Protein AF-A0A1U7VRN9-F1 (afdb_monomer)

Structure (mmCIF, N/CA/C/O backbone):
data_AF-A0A1U7VRN9-F1
#
_entry.id   AF-A0A1U7VRN9-F1
#
loop_
_atom_site.group_PDB
_atom_site.id
_atom_site.type_symbol
_atom_site.label_atom_id
_atom_site.label_alt_id
_atom_site.label_comp_id
_atom_site.label_asym_id
_atom_site.label_entity_id
_atom_site.label_seq_id
_atom_site.pdbx_PDB_ins_code
_atom_site.Cartn_x
_atom_site.Cartn_y
_atom_site.Cartn_z
_atom_site.occupancy
_atom_si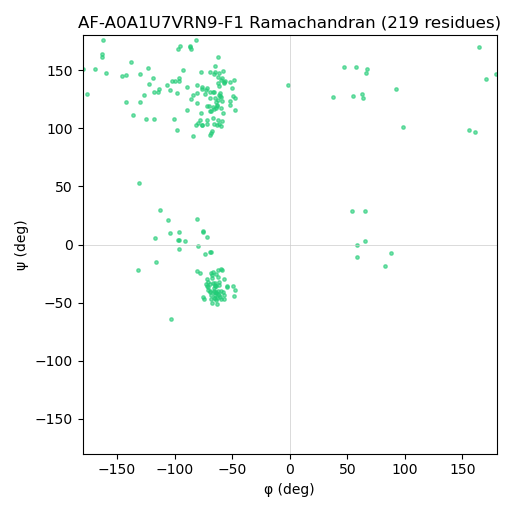te.B_iso_or_equiv
_atom_site.auth_seq_id
_atom_site.auth_comp_id
_atom_site.auth_asym_id
_atom_site.auth_atom_id
_atom_site.pdbx_PDB_model_num
ATOM 1 N N . MET A 1 1 ? 20.626 -22.013 16.972 1.00 41.38 1 MET A N 1
ATOM 2 C CA . MET A 1 1 ? 21.355 -21.926 15.690 1.00 41.38 1 MET A CA 1
ATOM 3 C C . MET A 1 1 ? 20.471 -21.153 14.733 1.00 41.38 1 MET A C 1
ATOM 5 O O . MET A 1 1 ? 19.428 -21.673 14.359 1.00 41.38 1 MET A O 1
ATOM 9 N N . GLU A 1 2 ? 20.825 -19.910 14.409 1.00 51.06 2 GLU A N 1
ATOM 10 C CA . GLU A 1 2 ? 20.039 -19.092 13.478 1.00 51.06 2 GLU A CA 1
ATOM 11 C C . GLU A 1 2 ? 20.229 -19.653 12.060 1.00 51.06 2 GLU A C 1
ATOM 13 O O . GLU A 1 2 ? 21.299 -19.524 11.461 1.00 51.06 2 GLU A O 1
ATOM 18 N N . GLY A 1 3 ? 19.230 -20.373 11.548 1.00 61.72 3 GLY A N 1
ATOM 19 C CA . GLY A 1 3 ? 19.309 -20.973 10.219 1.00 61.72 3 GLY A CA 1
ATOM 20 C C . GLY A 1 3 ? 19.358 -19.889 9.144 1.00 61.72 3 GLY A C 1
ATOM 21 O O . GLY A 1 3 ? 18.529 -18.982 9.148 1.00 61.72 3 GLY A O 1
ATOM 22 N N . ARG A 1 4 ? 20.302 -19.984 8.196 1.00 79.44 4 ARG A N 1
ATOM 23 C CA . ARG A 1 4 ? 20.374 -19.068 7.044 1.00 79.44 4 ARG A CA 1
ATOM 24 C C . ARG A 1 4 ? 19.072 -19.171 6.243 1.00 79.44 4 ARG A C 1
ATOM 26 O O . ARG A 1 4 ? 18.897 -20.127 5.488 1.00 79.44 4 ARG A O 1
ATOM 33 N N . ILE A 1 5 ? 18.172 -18.203 6.415 1.00 85.12 5 ILE A N 1
ATOM 34 C CA . ILE A 1 5 ? 16.865 -18.189 5.752 1.00 85.12 5 ILE A CA 1
ATOM 35 C C . ILE A 1 5 ? 17.090 -18.091 4.239 1.00 85.12 5 ILE A C 1
ATOM 37 O O . ILE A 1 5 ? 17.690 -17.135 3.749 1.00 85.12 5 ILE A O 1
ATOM 41 N N . LYS A 1 6 ? 16.629 -19.104 3.501 1.00 89.75 6 LYS A N 1
ATOM 42 C CA . LYS A 1 6 ? 16.691 -19.161 2.036 1.00 89.75 6 LYS A CA 1
ATOM 43 C C . LYS A 1 6 ? 15.319 -18.828 1.459 1.00 89.75 6 LYS A C 1
ATOM 45 O O . LYS A 1 6 ? 14.302 -19.294 1.969 1.00 89.75 6 LYS A O 1
ATOM 50 N N . PHE A 1 7 ? 15.300 -18.073 0.366 1.00 93.38 7 PHE A N 1
ATOM 51 C CA . PHE A 1 7 ? 14.084 -17.754 -0.377 1.00 93.38 7 PHE A CA 1
ATOM 52 C C . PHE A 1 7 ? 14.187 -18.283 -1.806 1.00 93.38 7 PHE A C 1
ATOM 54 O O . PHE A 1 7 ? 15.260 -18.262 -2.402 1.00 93.38 7 PHE A O 1
ATOM 61 N N . ILE A 1 8 ? 13.064 -18.764 -2.337 1.00 94.50 8 ILE A N 1
ATOM 62 C CA . ILE A 1 8 ? 12.943 -19.269 -3.707 1.00 94.50 8 ILE A CA 1
ATOM 63 C C . ILE A 1 8 ? 12.227 -18.192 -4.520 1.00 94.50 8 ILE A C 1
ATOM 65 O O . ILE A 1 8 ? 11.209 -17.655 -4.073 1.00 94.50 8 ILE A O 1
ATOM 69 N N . VAL A 1 9 ? 12.762 -17.874 -5.697 1.00 95.31 9 VAL A N 1
ATOM 70 C CA . VAL A 1 9 ? 12.213 -16.875 -6.618 1.00 95.31 9 VAL A CA 1
ATOM 71 C C . VAL A 1 9 ? 12.032 -17.516 -7.991 1.00 95.31 9 VAL A C 1
ATOM 73 O O . VAL A 1 9 ? 12.973 -18.096 -8.526 1.00 95.31 9 VAL A O 1
ATOM 76 N N . HIS A 1 10 ? 10.838 -17.380 -8.566 1.00 94.69 10 HIS A N 1
ATOM 77 C CA . HIS A 1 10 ? 10.555 -17.717 -9.960 1.00 94.69 10 HIS A CA 1
ATOM 78 C C . HIS A 1 10 ? 10.127 -16.434 -10.673 1.00 94.69 10 HIS A C 1
ATOM 80 O O . HIS A 1 10 ? 9.037 -15.919 -10.418 1.00 94.69 10 HIS A O 1
ATOM 86 N N . LEU A 1 11 ? 11.006 -15.909 -11.530 1.00 92.38 11 LEU A N 1
ATOM 87 C CA . LEU A 1 11 ? 10.824 -14.610 -12.184 1.00 92.38 11 LEU A CA 1
ATOM 88 C C . LEU A 1 11 ? 9.656 -14.638 -13.180 1.00 92.38 11 LEU A C 1
ATOM 90 O O . LEU A 1 11 ? 8.733 -13.844 -13.045 1.00 92.38 11 LEU A O 1
ATOM 94 N N . GLU A 1 12 ? 9.636 -15.626 -14.079 1.00 90.81 12 GLU A N 1
ATOM 95 C CA . GLU A 1 12 ? 8.576 -15.842 -15.083 1.00 90.81 12 GLU A CA 1
ATOM 96 C C . GLU A 1 12 ? 7.168 -15.948 -14.476 1.00 90.81 12 GLU A C 1
ATOM 98 O O . GLU A 1 12 ? 6.194 -15.476 -15.051 1.00 90.81 12 GLU A O 1
ATOM 103 N N . ARG A 1 13 ? 7.051 -16.567 -13.293 1.00 90.38 13 ARG A N 1
ATOM 104 C CA . ARG A 1 13 ? 5.767 -16.805 -12.610 1.00 90.38 13 ARG A CA 1
ATOM 105 C C . ARG A 1 13 ? 5.360 -15.690 -11.642 1.00 90.38 13 ARG A C 1
ATOM 107 O O . ARG A 1 13 ? 4.374 -15.860 -10.927 1.00 90.38 13 ARG A O 1
ATOM 114 N N . GLY A 1 14 ? 6.125 -14.603 -11.528 1.00 91.25 14 GLY A N 1
ATOM 115 C CA . GLY A 1 14 ? 5.812 -13.535 -10.572 1.00 91.25 14 GLY A CA 1
ATOM 116 C C . GLY A 1 14 ? 5.904 -13.960 -9.095 1.00 91.25 14 GLY A C 1
ATOM 117 O O . GLY A 1 14 ? 5.147 -13.463 -8.258 1.00 91.25 14 GLY A O 1
ATOM 118 N N . TYR A 1 15 ? 6.760 -14.934 -8.749 1.00 95.06 15 TYR A N 1
ATOM 119 C CA . TYR A 1 15 ? 6.702 -15.625 -7.453 1.00 95.06 15 TYR A CA 1
ATOM 120 C C . TYR A 1 15 ? 7.955 -15.441 -6.579 1.00 95.06 15 TYR A C 1
ATOM 122 O O . TYR A 1 15 ? 9.076 -15.723 -6.996 1.00 95.06 15 TYR A O 1
ATOM 130 N N . CYS A 1 16 ? 7.743 -15.096 -5.302 1.00 95.38 16 CYS A N 1
ATOM 131 C CA . CYS A 1 16 ? 8.714 -15.236 -4.207 1.00 95.38 16 CYS A CA 1
ATOM 132 C C . CYS A 1 16 ? 8.143 -16.115 -3.082 1.00 95.38 16 CYS A C 1
ATOM 134 O O . CYS A 1 16 ? 7.009 -15.890 -2.649 1.00 95.38 16 CYS A O 1
ATOM 136 N N . SER A 1 17 ? 8.931 -17.025 -2.500 1.00 96.12 17 SER A N 1
ATOM 137 C CA . SER A 1 17 ? 8.504 -17.801 -1.316 1.00 96.12 17 SER A CA 1
ATOM 138 C C . SER A 1 17 ? 8.221 -16.919 -0.090 1.00 96.12 17 SER A C 1
ATOM 140 O O . SER A 1 17 ? 7.435 -17.282 0.780 1.00 96.12 17 SER A O 1
ATOM 142 N N . CYS A 1 18 ? 8.790 -15.711 -0.064 1.00 94.69 18 CYS A N 1
ATOM 143 C CA . CYS A 1 18 ? 8.519 -14.664 0.918 1.00 94.69 18 CYS A CA 1
ATOM 144 C C . CYS A 1 18 ? 7.118 -14.022 0.818 1.00 94.69 18 CYS A C 1
ATOM 146 O O . CYS A 1 18 ? 6.792 -13.172 1.645 1.00 94.69 18 CYS A O 1
ATOM 148 N N . ARG A 1 19 ? 6.322 -14.351 -0.212 1.00 94.81 19 ARG A N 1
ATOM 149 C CA . ARG A 1 19 ? 4.952 -13.861 -0.497 1.00 94.81 19 ARG A CA 1
ATOM 150 C C . ARG A 1 19 ? 4.757 -12.345 -0.673 1.00 94.81 19 ARG A C 1
ATOM 152 O O . ARG A 1 19 ? 3.699 -11.925 -1.130 1.00 94.81 19 ARG A O 1
ATOM 159 N N . SER A 1 20 ? 5.749 -11.506 -0.363 1.00 94.81 20 SER A N 1
ATOM 160 C CA . SER A 1 20 ? 5.611 -10.043 -0.452 1.00 94.81 20 SER A CA 1
ATOM 161 C C . SER A 1 20 ? 5.375 -9.528 -1.874 1.00 94.81 20 SER A C 1
ATOM 163 O O . SER A 1 20 ? 4.819 -8.441 -1.994 1.00 94.81 20 SER A O 1
ATOM 165 N N . TRP A 1 21 ? 5.801 -10.245 -2.920 1.00 95.06 21 TRP A N 1
ATOM 166 C CA . TRP A 1 21 ? 5.550 -9.829 -4.305 1.00 95.06 21 TRP A CA 1
ATOM 167 C C . TRP A 1 21 ? 4.083 -10.067 -4.673 1.00 95.06 21 TRP A C 1
ATOM 169 O O . TRP A 1 21 ? 3.397 -9.153 -5.112 1.00 95.06 21 TRP A O 1
ATOM 179 N N . GLN A 1 22 ? 3.565 -11.250 -4.349 1.00 94.81 22 GLN A N 1
ATOM 180 C CA . GLN A 1 22 ? 2.189 -11.666 -4.612 1.00 94.81 22 GLN A CA 1
ATOM 181 C C . GLN A 1 22 ? 1.161 -10.863 -3.799 1.00 94.81 22 GLN A C 1
ATOM 183 O O . GLN A 1 22 ? 0.068 -10.604 -4.283 1.00 94.81 22 GLN A O 1
ATOM 188 N N . LEU A 1 23 ? 1.512 -10.439 -2.578 1.00 94.62 23 LEU A N 1
ATOM 189 C CA . LEU A 1 23 ? 0.638 -9.614 -1.732 1.00 94.62 23 LEU A CA 1
ATOM 190 C C . LEU A 1 23 ? 0.593 -8.132 -2.132 1.00 94.62 23 LEU A C 1
ATOM 192 O O . LEU A 1 23 ? -0.362 -7.449 -1.777 1.00 94.62 23 LEU A O 1
ATOM 196 N N . LYS A 1 24 ? 1.635 -7.612 -2.795 1.00 93.69 24 LYS A N 1
ATOM 197 C CA . LYS A 1 24 ? 1.768 -6.173 -3.097 1.00 93.69 24 LYS A CA 1
ATOM 198 C C . LYS A 1 24 ? 1.753 -5.843 -4.585 1.00 93.69 24 LYS A C 1
ATOM 200 O O . LYS A 1 24 ? 1.700 -4.672 -4.917 1.00 93.69 24 LYS A O 1
ATOM 205 N N . GLY A 1 25 ? 1.930 -6.819 -5.475 1.00 92.62 25 GLY A N 1
ATOM 206 C CA . GLY A 1 25 ? 2.216 -6.578 -6.895 1.00 92.62 25 GLY A CA 1
ATOM 207 C C . GLY A 1 25 ? 3.567 -5.895 -7.175 1.00 92.62 25 GLY A C 1
ATOM 208 O O . GLY A 1 25 ? 3.870 -5.605 -8.326 1.00 92.62 25 GLY A O 1
ATOM 209 N N . ILE A 1 26 ? 4.387 -5.644 -6.148 1.00 94.25 26 ILE A N 1
ATOM 210 C CA . ILE A 1 26 ? 5.677 -4.946 -6.240 1.00 94.25 26 ILE A CA 1
ATOM 211 C C . ILE A 1 26 ? 6.799 -5.934 -5.880 1.00 94.25 26 ILE A C 1
ATOM 213 O O . ILE A 1 26 ? 6.689 -6.595 -4.837 1.00 94.25 26 ILE A O 1
ATOM 217 N N . PRO A 1 27 ? 7.875 -6.041 -6.685 1.00 95.12 27 PRO A N 1
ATOM 218 C CA . PRO A 1 27 ? 9.033 -6.878 -6.387 1.00 95.12 27 PRO A CA 1
ATOM 219 C C . PRO A 1 27 ? 9.587 -6.654 -4.978 1.00 95.12 27 PRO A C 1
ATOM 221 O O . PRO A 1 27 ? 9.764 -5.529 -4.513 1.00 95.12 27 PRO A O 1
ATOM 224 N N . CYS A 1 28 ? 9.883 -7.745 -4.276 1.00 94.69 28 CYS A N 1
ATOM 225 C CA . CYS A 1 28 ? 10.577 -7.688 -2.993 1.00 94.69 28 CYS A CA 1
ATOM 226 C C . CYS A 1 28 ? 12.102 -7.687 -3.191 1.00 94.69 28 CYS A C 1
ATOM 228 O O . CYS A 1 28 ? 12.587 -8.015 -4.270 1.00 94.69 28 CYS A O 1
ATOM 230 N N . ALA A 1 29 ? 12.867 -7.435 -2.123 1.00 94.50 29 ALA A N 1
ATOM 231 C CA . ALA A 1 29 ? 14.333 -7.452 -2.165 1.00 94.50 29 ALA A CA 1
ATOM 232 C C . ALA A 1 29 ? 14.920 -8.710 -2.842 1.00 94.50 29 ALA A C 1
ATOM 234 O O . ALA A 1 29 ? 15.780 -8.580 -3.702 1.00 94.50 29 ALA A O 1
ATOM 235 N N . HIS A 1 30 ? 14.406 -9.910 -2.534 1.00 95.06 30 HIS A N 1
ATOM 236 C CA . HIS A 1 30 ? 14.887 -11.170 -3.130 1.00 95.06 30 HIS A CA 1
ATOM 237 C C . HIS A 1 30 ? 14.642 -11.256 -4.644 1.00 95.06 30 HIS A C 1
A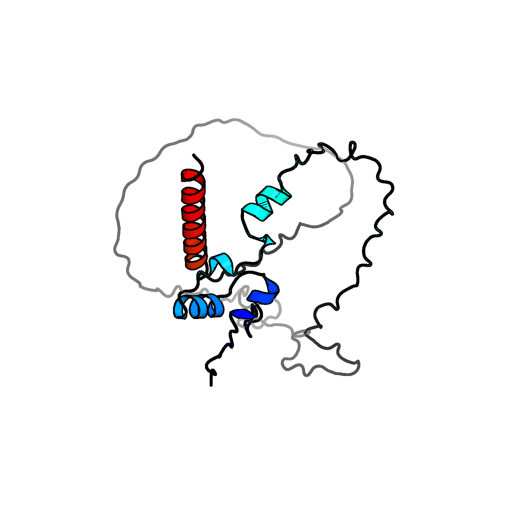TOM 239 O O . HIS A 1 30 ? 15.435 -11.845 -5.376 1.00 95.06 30 HIS A O 1
ATOM 245 N N . VAL A 1 31 ? 13.526 -10.687 -5.105 1.00 95.50 31 VAL A N 1
ATOM 246 C CA . VAL A 1 31 ? 13.140 -10.661 -6.519 1.00 95.50 31 VAL A CA 1
ATOM 247 C C . VAL A 1 31 ? 13.992 -9.638 -7.260 1.00 95.50 31 VAL A C 1
ATOM 249 O O . VAL A 1 31 ? 14.565 -9.979 -8.287 1.00 95.50 31 VAL A O 1
ATOM 252 N N . ILE A 1 32 ? 14.173 -8.444 -6.687 1.00 95.38 32 ILE A N 1
ATOM 253 C CA . ILE A 1 32 ? 15.046 -7.393 -7.230 1.00 95.38 32 ILE A CA 1
ATOM 254 C C . ILE A 1 32 ? 16.478 -7.921 -7.397 1.00 95.38 32 ILE A C 1
ATOM 256 O O . ILE A 1 32 ? 17.041 -7.801 -8.481 1.00 95.38 32 ILE A O 1
ATOM 260 N N . THR A 1 33 ? 17.046 -8.596 -6.389 1.00 94.25 33 THR A N 1
ATOM 261 C CA . THR A 1 33 ? 18.393 -9.185 -6.508 1.00 94.25 33 THR A CA 1
ATOM 262 C C . THR A 1 33 ? 18.473 -10.285 -7.572 1.00 94.25 33 THR A C 1
ATOM 264 O O . THR A 1 33 ? 19.482 -10.397 -8.263 1.00 94.25 33 THR A O 1
ATOM 267 N N . ALA A 1 34 ? 17.415 -11.089 -7.739 1.00 93.88 34 ALA A N 1
ATOM 268 C CA . ALA A 1 34 ? 17.368 -12.129 -8.768 1.00 93.88 34 ALA A CA 1
ATOM 269 C C . ALA A 1 34 ? 17.208 -11.548 -10.188 1.00 93.88 34 ALA A C 1
ATOM 271 O O . ALA A 1 34 ? 17.783 -12.088 -11.130 1.00 93.88 34 ALA A O 1
ATOM 272 N N . MET A 1 35 ? 16.473 -10.441 -10.337 1.00 94.62 35 MET A N 1
ATOM 273 C CA . MET A 1 35 ? 16.336 -9.692 -11.594 1.00 94.62 35 MET A CA 1
ATOM 274 C C . MET A 1 35 ? 17.646 -9.016 -11.985 1.00 94.62 35 MET A C 1
ATOM 276 O O . MET A 1 35 ? 18.099 -9.199 -13.109 1.00 94.62 35 MET A O 1
ATOM 280 N N . GLN A 1 36 ? 18.311 -8.344 -11.039 1.00 94.00 36 GLN A N 1
ATOM 281 C CA . GLN A 1 36 ? 19.633 -7.744 -11.248 1.00 94.00 36 GLN A CA 1
ATOM 282 C C . GLN A 1 36 ? 20.668 -8.785 -11.695 1.00 94.00 36 GLN A C 1
ATOM 284 O O . GLN A 1 36 ? 21.396 -8.547 -12.654 1.00 94.00 36 GLN A O 1
ATOM 289 N N . PHE A 1 37 ? 20.686 -9.970 -11.072 1.00 93.44 37 PHE A N 1
ATOM 290 C CA . PHE A 1 37 ? 21.550 -11.080 -11.493 1.00 93.44 37 PHE A CA 1
ATOM 291 C C . PHE A 1 37 ? 21.250 -11.586 -12.919 1.00 93.44 37 PHE A C 1
ATOM 293 O O . PHE A 1 37 ? 22.137 -12.105 -13.590 1.00 93.44 37 PHE A O 1
ATOM 300 N N . ARG A 1 38 ? 20.008 -11.436 -13.393 1.00 91.75 38 ARG A N 1
ATOM 301 C CA . ARG A 1 38 ? 19.575 -11.799 -14.752 1.00 91.75 38 ARG A CA 1
ATOM 302 C C . ARG A 1 38 ? 19.562 -10.620 -15.734 1.00 91.75 38 ARG A C 1
ATOM 304 O O . ARG A 1 38 ? 19.140 -10.819 -16.866 1.00 91.75 38 ARG A O 1
ATOM 311 N N . MET A 1 39 ? 20.010 -9.431 -15.319 1.00 91.81 39 MET A N 1
ATOM 312 C CA . MET A 1 39 ? 19.943 -8.178 -16.090 1.00 91.81 39 MET A CA 1
ATOM 313 C C . MET A 1 39 ? 18.528 -7.818 -16.591 1.00 91.81 39 MET A C 1
ATOM 315 O O . MET A 1 39 ? 18.373 -7.156 -17.612 1.00 91.81 39 MET A O 1
ATOM 319 N N . ILE A 1 40 ? 17.491 -8.236 -15.860 1.00 91.19 40 ILE A N 1
ATOM 320 C CA . ILE A 1 40 ? 16.088 -7.897 -16.142 1.00 91.19 40 ILE A CA 1
ATOM 321 C C . ILE A 1 40 ? 15.747 -6.598 -15.406 1.00 91.19 40 ILE A C 1
ATOM 323 O O . ILE A 1 40 ? 16.074 -6.465 -14.222 1.00 91.19 40 ILE A O 1
ATOM 327 N N . ASP A 1 41 ? 15.061 -5.662 -16.067 1.00 90.44 41 ASP A N 1
ATOM 328 C CA . ASP A 1 41 ? 14.562 -4.470 -15.382 1.00 90.44 41 ASP A CA 1
ATOM 329 C C . ASP A 1 41 ? 13.424 -4.838 -14.416 1.00 90.44 41 ASP A C 1
ATOM 331 O O . ASP A 1 41 ? 12.415 -5.452 -14.772 1.00 90.44 41 ASP A O 1
ATOM 335 N N . ALA A 1 42 ? 13.578 -4.430 -13.159 1.00 87.50 42 ALA A N 1
ATOM 336 C CA . ALA A 1 42 ? 12.558 -4.619 -12.146 1.00 87.50 42 ALA A CA 1
ATOM 337 C C . ALA A 1 42 ? 11.296 -3.783 -12.427 1.00 87.50 42 ALA A C 1
ATOM 339 O O . ALA A 1 42 ? 10.226 -4.165 -11.946 1.00 87.50 42 ALA A O 1
ATOM 340 N N . SER A 1 43 ? 11.384 -2.686 -13.194 1.00 86.94 43 SER A N 1
ATOM 341 C CA .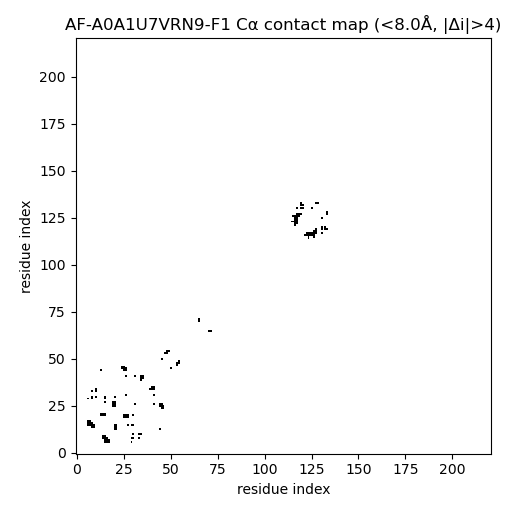 SER A 1 43 ? 10.239 -1.805 -13.478 1.00 86.94 43 SER A CA 1
ATOM 342 C C . SER A 1 43 ? 9.113 -2.517 -14.243 1.00 86.94 43 SER A C 1
ATOM 344 O O . SER A 1 43 ? 7.938 -2.381 -13.890 1.00 86.94 43 SER A O 1
ATOM 346 N N . GLU A 1 44 ? 9.461 -3.369 -15.212 1.00 86.38 44 GLU A N 1
ATOM 347 C CA . GLU A 1 44 ? 8.503 -4.116 -16.036 1.00 86.38 44 GLU A CA 1
ATOM 348 C C . GLU A 1 44 ? 7.694 -5.120 -15.208 1.00 86.38 44 GLU A C 1
ATOM 350 O O . GLU A 1 44 ? 6.510 -5.355 -15.457 1.00 86.38 44 GLU A O 1
ATOM 355 N N . SER A 1 45 ? 8.328 -5.673 -14.176 1.00 87.50 45 SER A N 1
ATOM 356 C CA . SER A 1 45 ? 7.775 -6.707 -13.300 1.00 87.50 45 SER A CA 1
ATOM 357 C C . SER A 1 45 ? 6.819 -6.185 -12.212 1.00 87.50 45 SER A C 1
ATOM 359 O O . SER A 1 45 ? 6.270 -6.965 -11.423 1.00 87.50 45 SER A O 1
ATOM 361 N N . ILE A 1 46 ? 6.616 -4.865 -12.156 1.00 92.12 46 ILE A N 1
ATOM 362 C CA . ILE A 1 46 ? 5.632 -4.224 -11.284 1.00 92.12 46 ILE A CA 1
ATOM 363 C C . ILE A 1 46 ? 4.229 -4.422 -11.877 1.00 92.12 46 ILE A C 1
ATOM 365 O O . ILE A 1 46 ? 3.996 -4.200 -13.068 1.00 92.12 46 ILE A O 1
ATOM 369 N N . ALA A 1 47 ? 3.274 -4.808 -11.027 1.00 92.44 47 ALA A N 1
ATOM 370 C CA . ALA A 1 47 ? 1.886 -5.018 -11.424 1.00 92.44 47 ALA A CA 1
ATOM 371 C C . ALA A 1 47 ? 1.270 -3.768 -12.079 1.00 92.44 47 ALA A C 1
ATOM 373 O O . ALA A 1 47 ? 1.467 -2.641 -11.620 1.00 92.44 47 ALA A O 1
ATOM 374 N N . LEU A 1 48 ? 0.461 -4.001 -13.119 1.00 92.81 48 LEU A N 1
ATOM 375 C CA . LEU A 1 48 ? -0.107 -2.982 -14.010 1.00 92.81 48 LEU A CA 1
ATOM 376 C C . LEU A 1 48 ? -0.724 -1.779 -13.275 1.00 92.81 48 LEU A C 1
ATOM 378 O O . LEU A 1 48 ? -0.533 -0.642 -13.696 1.00 92.81 48 LEU A O 1
ATOM 382 N N . TRP A 1 49 ? -1.413 -2.013 -12.158 1.00 91.56 49 TRP A N 1
ATOM 383 C CA . TRP A 1 49 ? -2.102 -0.994 -11.356 1.00 91.56 49 TRP A CA 1
ATOM 384 C C . TRP A 1 49 ? -1.196 0.115 -10.795 1.00 91.56 49 TRP A C 1
ATOM 386 O O . TRP A 1 49 ? -1.696 1.189 -10.476 1.00 91.56 49 TRP A O 1
ATOM 396 N N . TYR A 1 50 ? 0.116 -0.121 -10.686 1.00 92.69 50 TYR A N 1
ATOM 397 C CA . TYR A 1 50 ? 1.090 0.866 -10.200 1.00 92.69 50 TYR A CA 1
ATOM 398 C C . TYR A 1 50 ? 1.804 1.637 -11.319 1.00 92.69 50 TYR A C 1
ATOM 400 O O . TYR A 1 50 ? 2.611 2.520 -11.025 1.00 92.69 50 TYR A O 1
ATOM 408 N N . ARG A 1 51 ? 1.552 1.310 -12.594 1.00 92.12 51 ARG A N 1
ATOM 409 C CA . ARG A 1 51 ? 2.181 2.002 -13.726 1.00 92.12 51 ARG A CA 1
ATOM 410 C C . ARG A 1 51 ? 1.531 3.369 -13.977 1.00 92.12 51 ARG A C 1
ATOM 412 O O . ARG A 1 51 ? 0.332 3.555 -13.747 1.00 92.12 51 ARG A O 1
ATOM 419 N N . LYS A 1 52 ? 2.325 4.328 -14.469 1.00 92.88 52 LYS A N 1
ATOM 420 C CA . LYS A 1 52 ? 1.907 5.725 -14.698 1.00 92.88 52 LYS A CA 1
ATOM 421 C C . LYS A 1 52 ? 0.740 5.808 -15.682 1.00 92.88 52 LYS A C 1
ATOM 423 O O . LYS A 1 52 ? -0.190 6.580 -15.469 1.00 92.88 52 LYS A O 1
ATOM 428 N N . GLU A 1 53 ? 0.764 4.991 -16.727 1.00 94.19 53 GLU A N 1
ATOM 429 C CA . GLU A 1 53 ? -0.233 4.970 -17.800 1.00 94.19 53 GLU A CA 1
ATOM 430 C C . GLU A 1 53 ? -1.595 4.526 -17.256 1.00 94.19 53 GLU A C 1
ATOM 432 O O . GLU A 1 53 ? -2.628 5.102 -17.593 1.00 94.19 53 GLU A O 1
ATOM 437 N N . THR A 1 54 ? -1.594 3.533 -16.364 1.00 95.12 54 THR A N 1
ATOM 438 C CA . THR A 1 54 ? -2.792 3.009 -15.698 1.00 95.12 54 THR A CA 1
ATOM 439 C C . THR A 1 54 ? -3.374 4.024 -14.721 1.00 95.12 54 THR A C 1
ATOM 441 O O . THR A 1 54 ? -4.590 4.194 -14.680 1.00 95.12 54 THR A O 1
ATOM 444 N N . TYR A 1 55 ? -2.519 4.740 -13.981 1.00 94.31 55 TYR A N 1
ATOM 445 C CA . TYR A 1 55 ? -2.937 5.840 -13.110 1.00 94.31 55 TYR A CA 1
ATOM 446 C C . TYR A 1 55 ? -3.572 6.984 -13.917 1.00 94.31 55 TYR A C 1
ATOM 448 O O . TYR A 1 55 ? -4.704 7.374 -13.639 1.00 94.31 55 TYR A O 1
ATOM 456 N N . LEU A 1 56 ? -2.899 7.467 -14.967 1.00 95.81 56 LEU A N 1
ATOM 457 C CA . LEU A 1 56 ? -3.426 8.525 -15.836 1.00 95.81 56 LEU A CA 1
ATOM 458 C C . LEU A 1 56 ? -4.730 8.113 -16.532 1.00 95.81 56 LEU A C 1
ATOM 460 O O . LEU A 1 56 ? -5.616 8.943 -16.691 1.00 95.81 56 LEU A O 1
ATOM 464 N N . ARG A 1 57 ? -4.884 6.834 -16.898 1.00 95.81 57 ARG A N 1
ATOM 465 C CA . ARG A 1 57 ? -6.135 6.296 -17.455 1.00 95.81 57 ARG A CA 1
ATOM 466 C C . ARG A 1 57 ? -7.255 6.192 -16.416 1.00 95.81 57 ARG A C 1
ATOM 468 O O . ARG A 1 57 ? -8.406 6.425 -16.758 1.00 95.81 57 ARG A O 1
ATOM 475 N N . ALA A 1 58 ? -6.946 5.854 -15.165 1.00 95.50 58 ALA A N 1
ATOM 476 C CA . ALA A 1 58 ? -7.942 5.802 -14.091 1.00 95.50 58 ALA A CA 1
ATOM 477 C C . ALA A 1 58 ? -8.462 7.201 -13.708 1.00 95.50 58 ALA A C 1
ATOM 479 O O . ALA A 1 58 ? -9.636 7.350 -13.377 1.00 95.50 58 ALA A O 1
ATOM 480 N N . TYR A 1 59 ? -7.598 8.217 -13.793 1.00 93.94 59 TYR A N 1
ATOM 481 C CA . TYR A 1 59 ? -7.904 9.619 -13.492 1.00 93.94 59 TYR A CA 1
ATOM 482 C C . TYR A 1 59 ? -8.039 10.500 -14.751 1.00 93.94 59 TYR A C 1
ATOM 484 O O . TYR A 1 59 ? -7.926 11.719 -14.657 1.00 93.94 59 TYR A O 1
ATOM 492 N N . SER A 1 60 ? -8.299 9.915 -15.930 1.0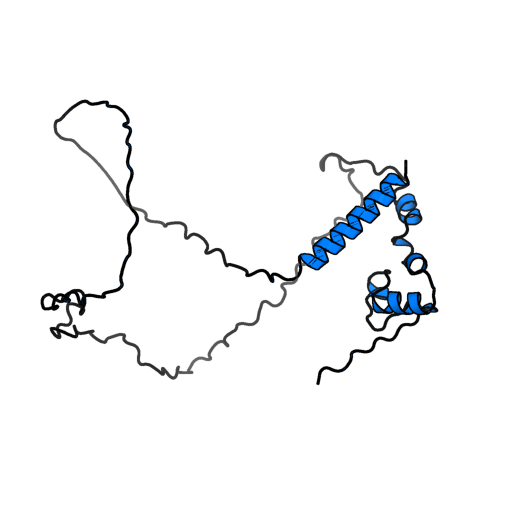0 95.31 60 SER A N 1
ATOM 493 C CA . SER A 1 60 ? -8.484 10.686 -17.174 1.00 95.31 60 SER A CA 1
ATOM 494 C C . SER A 1 60 ? -9.770 11.513 -17.169 1.00 95.31 60 SER A C 1
ATOM 496 O O . SER A 1 60 ? -9.882 12.501 -17.890 1.00 95.31 60 SER A O 1
ATOM 498 N N . ASN A 1 61 ? -10.751 11.083 -16.377 1.00 94.19 61 ASN A N 1
ATOM 499 C CA . ASN A 1 61 ? -12.062 11.703 -16.272 1.00 94.19 61 ASN A CA 1
ATOM 500 C C . ASN A 1 61 ? -12.093 12.656 -15.075 1.00 94.19 61 ASN A C 1
ATOM 502 O O . ASN A 1 61 ? -11.582 12.341 -13.999 1.00 94.19 61 ASN A O 1
ATOM 506 N N . PHE A 1 62 ? -12.744 13.805 -15.247 1.00 92.38 62 PHE A N 1
ATOM 507 C CA . PHE A 1 62 ? -12.906 14.787 -14.180 1.00 92.38 62 PHE A CA 1
ATOM 508 C C . PHE A 1 62 ? -13.755 14.219 -13.032 1.00 92.38 62 PHE A C 1
ATOM 510 O O . PHE A 1 62 ? -14.936 13.917 -13.204 1.00 92.38 62 PHE A O 1
ATOM 517 N N . ILE A 1 63 ? -13.160 14.099 -11.843 1.00 91.00 63 ILE A N 1
ATOM 518 C CA . ILE A 1 63 ? -13.886 13.755 -10.618 1.00 91.00 63 ILE A CA 1
ATOM 519 C C . ILE A 1 63 ? -14.524 15.038 -10.088 1.00 91.00 63 ILE A C 1
ATOM 521 O O . ILE A 1 63 ? -13.842 15.876 -9.498 1.00 91.00 63 ILE A O 1
ATOM 525 N N . GLN A 1 64 ? -15.832 15.193 -10.296 1.00 89.44 64 GLN A N 1
ATOM 526 C CA . GLN A 1 64 ? -16.563 16.360 -9.814 1.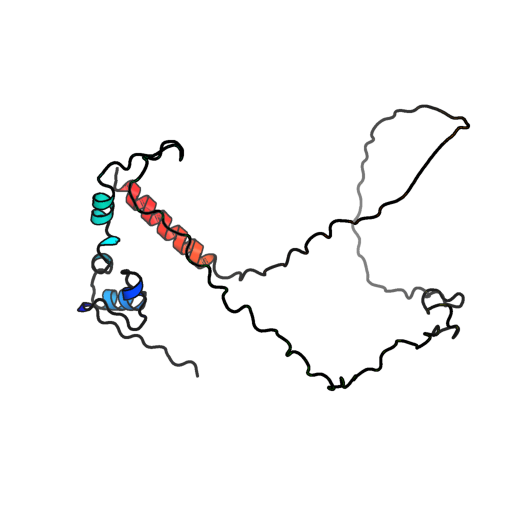00 89.44 64 GLN A CA 1
ATOM 527 C C . GLN A 1 64 ? -16.539 16.413 -8.273 1.00 89.44 64 GLN A C 1
ATOM 529 O O . GLN A 1 64 ? -17.032 15.485 -7.625 1.00 89.44 6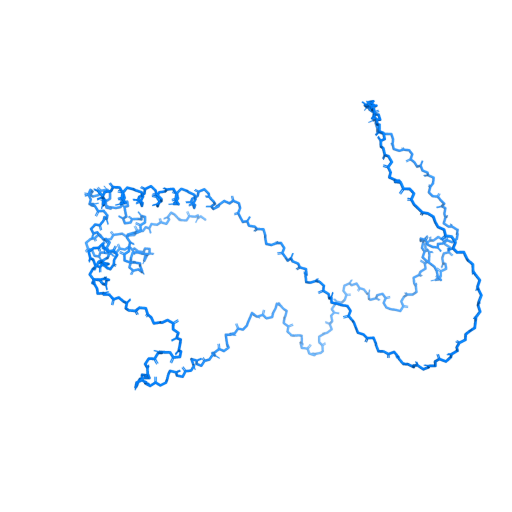4 GLN A O 1
ATOM 534 N N . PRO A 1 65 ? -15.995 17.481 -7.656 1.00 88.75 65 PRO A N 1
ATOM 535 C CA . PRO A 1 65 ? -16.023 17.628 -6.209 1.00 88.75 65 PRO A CA 1
ATOM 536 C C . PRO A 1 65 ? -17.460 17.892 -5.746 1.00 88.75 65 PRO A C 1
ATOM 538 O O . PRO A 1 65 ? -18.136 18.772 -6.276 1.00 88.75 65 PRO A O 1
ATOM 541 N N . VAL A 1 66 ? -17.921 17.155 -4.733 1.00 90.00 66 VAL A N 1
ATOM 542 C CA . VAL A 1 66 ? -19.249 17.353 -4.133 1.00 90.00 66 VAL A CA 1
ATOM 543 C C . VAL A 1 66 ? -19.086 18.142 -2.824 1.00 90.00 66 VAL A C 1
ATOM 545 O O . VAL A 1 66 ? -18.565 17.578 -1.860 1.00 90.00 66 VAL A O 1
ATOM 548 N N . PRO A 1 67 ? -19.480 19.433 -2.748 1.00 85.69 67 PRO A N 1
ATOM 549 C CA . PRO A 1 67 ? -18.981 20.317 -1.684 1.00 85.69 67 PRO A CA 1
ATOM 550 C C . PRO A 1 67 ? -19.527 20.046 -0.275 1.00 85.69 67 PRO A C 1
ATOM 552 O O . PRO A 1 67 ? -18.853 20.342 0.707 1.00 85.69 67 PRO A O 1
ATOM 555 N N . ASN A 1 68 ? -20.755 19.535 -0.151 1.00 89.94 68 ASN A N 1
ATOM 556 C CA . ASN A 1 68 ? -21.437 19.350 1.134 1.00 89.94 68 ASN A CA 1
ATOM 557 C C . ASN A 1 68 ? -22.312 18.089 1.094 1.00 89.94 68 ASN A C 1
ATOM 559 O O . ASN A 1 68 ? -22.931 17.812 0.068 1.00 89.94 68 ASN A O 1
ATOM 563 N N . ILE A 1 69 ? -22.408 17.373 2.219 1.00 88.06 69 ILE A N 1
ATOM 564 C CA . ILE A 1 69 ? -23.236 16.168 2.396 1.00 88.06 69 ILE A CA 1
ATOM 565 C C . ILE A 1 69 ? -24.724 16.412 2.103 1.00 88.06 69 ILE A C 1
ATOM 567 O O . ILE A 1 69 ? -25.413 15.524 1.619 1.00 88.06 69 ILE A O 1
ATOM 571 N N . ILE A 1 70 ? -25.203 17.640 2.328 1.00 87.75 70 ILE A N 1
ATOM 572 C CA . ILE A 1 70 ? -26.585 18.060 2.035 1.00 87.75 70 ILE A CA 1
ATOM 573 C C . ILE A 1 70 ? -26.862 18.077 0.519 1.00 87.75 70 ILE A C 1
ATOM 575 O O . ILE A 1 70 ? -27.997 17.895 0.096 1.00 87.75 70 ILE A O 1
ATOM 579 N N . MET A 1 71 ? -25.827 18.268 -0.307 1.00 87.06 71 MET A N 1
ATOM 580 C CA . MET A 1 71 ? -25.926 18.307 -1.772 1.00 87.06 71 MET A CA 1
ATOM 581 C C . MET A 1 71 ? -25.604 16.957 -2.430 1.00 87.06 71 MET A C 1
ATOM 583 O O . MET A 1 71 ? -25.410 16.892 -3.643 1.00 87.06 71 MET A O 1
ATOM 587 N N . TRP A 1 72 ? -25.493 15.877 -1.652 1.00 89.94 72 TRP A N 1
ATOM 588 C CA . TRP A 1 72 ? -25.291 14.542 -2.211 1.00 89.94 72 TRP A CA 1
ATOM 589 C C . TRP A 1 72 ? -26.597 14.059 -2.861 1.00 89.94 72 TRP A C 1
ATOM 591 O O . TRP A 1 72 ? -27.655 14.170 -2.237 1.00 89.94 72 TRP A O 1
ATOM 601 N N . PRO A 1 73 ? -26.561 13.522 -4.095 1.00 86.75 73 PRO A N 1
ATOM 602 C CA . PRO A 1 73 ? -27.762 13.009 -4.740 1.00 86.75 73 PRO A CA 1
ATOM 603 C C . PRO A 1 73 ? -28.343 11.848 -3.926 1.00 86.75 73 PRO A C 1
ATOM 605 O O . PRO A 1 73 ? -27.609 10.989 -3.437 1.00 86.75 73 PRO A O 1
ATOM 608 N N . ALA A 1 74 ? -29.670 11.810 -3.794 1.00 85.62 74 ALA A N 1
ATOM 609 C CA . ALA A 1 74 ? -30.362 10.719 -3.120 1.00 85.62 74 ALA A CA 1
ATOM 610 C C . ALA A 1 74 ? -30.179 9.415 -3.915 1.00 85.62 74 ALA A C 1
ATOM 612 O O . ALA A 1 74 ? -30.784 9.214 -4.967 1.00 85.62 74 ALA A O 1
ATOM 613 N N . THR A 1 75 ? -29.312 8.531 -3.426 1.00 86.50 75 THR A N 1
ATOM 614 C CA . THR A 1 75 ? -28.973 7.289 -4.122 1.00 86.50 75 THR A CA 1
ATOM 615 C C . THR A 1 75 ? -30.034 6.215 -3.885 1.00 86.50 75 THR A C 1
ATOM 617 O O . THR A 1 75 ? -30.336 5.891 -2.740 1.00 86.50 75 THR A O 1
ATOM 620 N N . SER A 1 76 ? -30.515 5.569 -4.952 1.00 90.88 76 SER A N 1
ATOM 621 C CA . SER A 1 76 ? -31.429 4.410 -4.880 1.00 90.88 76 SER A CA 1
ATOM 622 C C . SER A 1 76 ? -30.765 3.110 -4.377 1.00 90.88 76 SER A C 1
ATOM 624 O O . SER A 1 76 ? -31.374 2.040 -4.420 1.00 90.88 76 SER A O 1
ATOM 626 N N . ASN A 1 77 ? -29.508 3.172 -3.935 1.00 87.44 77 ASN A N 1
ATOM 627 C CA . ASN A 1 77 ? -28.777 2.017 -3.424 1.00 87.44 77 ASN A CA 1
ATOM 628 C C . ASN A 1 77 ? -29.366 1.560 -2.078 1.00 87.44 77 ASN A C 1
ATOM 630 O O . ASN A 1 77 ? -29.818 2.398 -1.292 1.00 87.44 77 ASN A O 1
ATOM 634 N N . PRO A 1 78 ? -29.325 0.250 -1.766 1.00 89.12 78 PRO A N 1
ATOM 635 C CA . PRO A 1 78 ? -29.759 -0.244 -0.466 1.00 89.12 78 PRO A CA 1
ATOM 636 C C . PRO A 1 78 ? -28.963 0.433 0.655 1.00 89.12 78 PRO A C 1
ATOM 638 O O . PRO A 1 78 ? -27.749 0.631 0.542 1.00 89.12 78 PRO A O 1
ATOM 641 N N . LYS A 1 79 ? -29.643 0.772 1.757 1.00 86.31 79 LYS A N 1
ATOM 642 C CA . LYS A 1 79 ? -28.963 1.263 2.960 1.00 86.31 79 LYS A CA 1
ATOM 643 C C . LYS A 1 79 ? -27.996 0.189 3.449 1.00 86.31 79 LYS A C 1
ATOM 645 O O . LYS A 1 79 ? -28.379 -0.959 3.648 1.00 86.31 79 LYS A O 1
ATOM 650 N N . ILE A 1 80 ? -26.740 0.580 3.630 1.00 87.06 80 ILE A N 1
ATOM 651 C CA . ILE A 1 80 ? -25.707 -0.291 4.182 1.00 87.06 80 ILE A CA 1
ATOM 652 C C . ILE A 1 80 ? -25.923 -0.334 5.692 1.00 87.06 80 ILE A C 1
ATOM 654 O O . ILE A 1 80 ? -25.640 0.647 6.384 1.00 87.06 80 ILE A O 1
ATOM 658 N N . ASP A 1 81 ? -26.427 -1.456 6.198 1.00 87.75 81 ASP A N 1
ATOM 659 C CA . ASP A 1 81 ? -26.527 -1.665 7.639 1.00 87.75 81 ASP A CA 1
ATOM 660 C C . ASP A 1 81 ? -25.131 -1.666 8.286 1.00 87.75 81 ASP A C 1
ATOM 662 O O . ASP A 1 81 ? -24.161 -2.165 7.698 1.00 87.75 81 ASP A O 1
ATOM 666 N N . PRO A 1 82 ? -24.990 -1.125 9.510 1.00 88.50 82 PRO A N 1
ATOM 667 C CA . PRO A 1 82 ? -23.718 -1.144 10.214 1.00 88.50 82 PRO A CA 1
ATOM 668 C C . PRO A 1 82 ? -23.267 -2.590 10.448 1.00 88.50 82 PRO A C 1
ATOM 670 O O . PRO A 1 82 ? -23.996 -3.400 11.024 1.00 88.50 82 PRO A O 1
ATOM 673 N N . LEU A 1 83 ? -22.030 -2.903 10.041 1.00 87.50 83 LEU A N 1
ATOM 674 C CA . LEU A 1 83 ? -21.421 -4.216 10.264 1.00 87.50 83 LEU A CA 1
ATOM 675 C C . LEU A 1 83 ? -21.570 -4.631 11.731 1.00 87.50 83 LEU A C 1
ATOM 677 O O . LEU A 1 83 ? -21.173 -3.893 12.636 1.00 87.50 83 LEU A O 1
ATOM 681 N N . THR A 1 84 ? -22.100 -5.832 11.969 1.00 88.12 84 THR A N 1
ATOM 682 C CA . THR A 1 84 ? -22.332 -6.345 13.323 1.00 88.12 84 THR A CA 1
ATOM 683 C C . THR A 1 84 ? -21.017 -6.401 14.102 1.00 88.12 84 THR A C 1
ATOM 685 O O . THR A 1 84 ? -20.174 -7.272 13.866 1.00 88.12 84 THR A O 1
ATOM 688 N N . VAL A 1 85 ? -20.832 -5.472 15.044 1.00 86.44 85 VAL A N 1
ATOM 689 C CA . VAL A 1 85 ? -19.587 -5.336 15.811 1.00 86.44 85 VAL A CA 1
ATOM 690 C C . VAL A 1 85 ? -19.408 -6.545 16.728 1.00 86.44 85 VAL A C 1
ATOM 692 O O . VAL A 1 85 ? -19.943 -6.615 17.837 1.00 86.44 85 VAL A O 1
ATOM 695 N N . ARG A 1 86 ? -18.615 -7.518 16.274 1.00 86.50 86 ARG A N 1
ATOM 696 C CA . ARG A 1 86 ? -18.224 -8.674 17.085 1.00 86.50 86 ARG A CA 1
ATOM 697 C C . ARG A 1 86 ? -17.260 -8.211 18.176 1.00 86.50 86 ARG A C 1
ATOM 699 O O . ARG A 1 86 ? -16.169 -7.727 17.879 1.00 86.50 86 ARG A O 1
ATOM 706 N N . LYS A 1 87 ? -17.626 -8.399 19.449 1.00 86.56 87 LYS A N 1
ATOM 707 C CA . LYS A 1 87 ? -16.691 -8.215 20.571 1.00 86.56 87 LYS A CA 1
ATOM 708 C C . LYS A 1 87 ? -15.544 -9.217 20.426 1.00 86.56 87 LYS A C 1
ATOM 710 O O . LYS A 1 87 ? -15.728 -10.407 20.665 1.00 86.56 87 LYS A O 1
ATOM 715 N N . MET A 1 88 ? -14.359 -8.735 20.050 1.00 86.75 88 MET A N 1
ATOM 716 C CA . MET A 1 88 ? -13.139 -9.538 20.120 1.00 86.75 88 MET A CA 1
ATOM 717 C C . MET A 1 88 ? -12.905 -9.997 21.562 1.00 86.75 88 MET A C 1
ATOM 719 O O . MET A 1 88 ? -13.145 -9.248 22.512 1.00 86.75 88 MET A O 1
ATOM 723 N N . HIS A 1 89 ? -12.398 -11.220 21.721 1.00 84.25 89 HIS A N 1
ATOM 724 C CA . HIS A 1 89 ? -11.976 -11.727 23.019 1.00 84.25 89 HIS A CA 1
ATOM 725 C C . HIS A 1 89 ? -10.908 -10.797 23.602 1.00 84.25 89 HIS A C 1
ATOM 727 O O . HIS A 1 89 ? -9.807 -10.667 23.065 1.00 84.25 89 HIS A O 1
ATOM 733 N N . GLY A 1 90 ? -11.260 -10.114 24.693 1.00 89.31 90 GLY A N 1
ATOM 734 C CA . GLY A 1 90 ? -10.351 -9.212 25.387 1.00 89.31 90 GLY A CA 1
ATOM 735 C C . GLY A 1 90 ? -9.131 -9.953 25.933 1.00 89.31 90 GLY A C 1
ATOM 736 O O . GLY A 1 90 ? -9.149 -11.171 26.118 1.00 89.31 90 GLY A O 1
ATOM 737 N N . ARG A 1 91 ? -8.065 -9.200 26.230 1.00 87.50 91 ARG A N 1
ATOM 738 C CA . ARG A 1 91 ? -6.822 -9.746 26.791 1.00 87.50 91 ARG A CA 1
ATOM 739 C C . ARG A 1 91 ? -7.123 -10.696 27.970 1.00 87.50 91 ARG A C 1
ATOM 741 O O . ARG A 1 91 ? -7.750 -10.249 28.935 1.00 87.50 91 ARG A O 1
ATOM 748 N N . PRO A 1 92 ? -6.631 -11.951 27.952 1.00 86.56 92 PRO A N 1
ATOM 749 C CA . PRO A 1 92 ? -6.787 -12.871 29.073 1.00 86.56 92 PRO A CA 1
ATOM 750 C C . PRO A 1 92 ? -6.319 -12.250 30.395 1.00 86.56 92 PRO A C 1
ATOM 752 O O . PRO A 1 92 ? -5.300 -11.552 30.453 1.00 86.56 92 PRO A O 1
ATOM 755 N N . LYS A 1 93 ? -7.066 -12.496 31.478 1.00 82.81 93 LYS A N 1
ATOM 756 C CA . LYS A 1 93 ? -6.721 -11.978 32.809 1.00 82.81 93 LYS A CA 1
ATOM 757 C C . LYS A 1 93 ? -5.367 -12.552 33.239 1.00 82.81 93 LYS A C 1
ATOM 759 O O . LYS A 1 93 ? -5.217 -13.765 33.316 1.00 82.81 93 LYS A O 1
ATOM 764 N N . LYS A 1 94 ? -4.404 -11.679 33.573 1.00 84.06 94 LYS A N 1
ATOM 765 C CA . LYS A 1 94 ? -3.042 -12.073 33.998 1.00 84.06 94 LYS A CA 1
ATOM 766 C C . LYS A 1 94 ? -3.050 -13.060 35.174 1.00 84.06 94 LYS A C 1
ATOM 768 O O . LYS A 1 94 ? -2.203 -13.941 35.233 1.00 84.06 94 LYS A O 1
ATOM 773 N N . ASN A 1 95 ? -4.008 -12.907 36.089 1.00 81.44 95 ASN A N 1
ATOM 774 C CA . ASN A 1 95 ? -4.193 -13.799 37.226 1.00 81.44 95 ASN A CA 1
ATOM 775 C C . ASN A 1 95 ? -5.519 -14.555 37.081 1.00 81.44 95 ASN A C 1
ATOM 777 O O . ASN A 1 95 ? -6.566 -13.950 36.832 1.00 81.44 95 ASN A O 1
ATOM 781 N N . ARG A 1 96 ? -5.470 -15.871 37.307 1.00 81.12 96 ARG A N 1
ATOM 782 C CA . ARG A 1 96 ? -6.642 -16.750 37.404 1.00 81.12 96 ARG A CA 1
ATOM 783 C C . ARG A 1 96 ? -7.564 -16.290 38.544 1.00 81.12 96 ARG A C 1
ATOM 785 O O . ARG A 1 96 ? -7.072 -15.904 39.608 1.00 81.12 96 ARG A O 1
ATOM 792 N N . ARG A 1 97 ? -8.890 -16.368 38.361 1.00 75.94 97 ARG A N 1
ATOM 793 C CA . ARG A 1 97 ? -9.845 -16.243 39.482 1.00 75.94 97 ARG A CA 1
ATOM 794 C C . ARG A 1 97 ? -9.542 -17.378 40.466 1.00 75.94 97 ARG A C 1
ATOM 796 O O . ARG A 1 97 ? -9.375 -18.520 40.046 1.00 75.94 97 ARG A O 1
ATOM 803 N N . LYS A 1 98 ? -9.396 -17.061 41.752 1.00 72.88 98 LYS A N 1
ATOM 804 C CA . LYS A 1 98 ? -9.175 -18.079 42.786 1.00 72.88 98 LYS A CA 1
ATOM 805 C C . LYS A 1 98 ? -10.509 -18.771 43.069 1.00 72.88 98 LYS A C 1
ATOM 807 O O . LYS A 1 98 ? -11.504 -18.060 43.188 1.00 72.88 98 LYS A O 1
ATOM 812 N N . GLU A 1 99 ? -10.532 -20.101 43.170 1.00 78.00 99 GLU A N 1
ATOM 813 C CA . GLU A 1 99 ? -11.699 -20.770 43.756 1.00 78.00 99 GLU A CA 1
ATOM 814 C C . GLU A 1 99 ? -11.838 -20.390 45.232 1.00 78.00 99 GLU A C 1
ATOM 816 O O . GLU A 1 99 ? -10.852 -20.073 45.916 1.00 78.00 99 GLU A O 1
ATOM 821 N N . GLU A 1 100 ? -13.076 -20.455 45.706 1.00 69.38 100 GLU A N 1
ATOM 822 C CA . GLU A 1 100 ? -13.427 -20.379 47.118 1.00 69.38 100 GLU A CA 1
ATOM 823 C C . GLU A 1 100 ? -12.717 -21.504 47.902 1.00 69.38 100 GLU A C 1
ATOM 825 O O . GLU A 1 100 ? -12.337 -22.538 47.352 1.00 69.38 100 GLU A O 1
ATOM 830 N N . GLY A 1 101 ? -12.403 -21.251 49.175 1.00 67.75 101 GLY A N 1
ATOM 831 C CA . GLY A 1 101 ? -11.643 -22.176 50.031 1.00 67.75 101 GLY A CA 1
ATOM 832 C C . GLY A 1 101 ? -10.110 -22.134 49.894 1.00 67.75 101 GLY A C 1
ATOM 833 O O . GLY A 1 101 ? -9.406 -22.525 50.825 1.00 67.75 101 GLY A O 1
ATOM 834 N N . LYS A 1 102 ? -9.525 -21.596 48.811 1.00 60.94 102 LYS A N 1
ATOM 835 C CA . LYS A 1 102 ? -8.052 -21.511 48.716 1.00 60.94 102 LYS A CA 1
ATOM 836 C C . LYS A 1 102 ? -7.499 -20.372 49.581 1.00 60.94 102 LYS A C 1
ATOM 838 O O . LYS A 1 102 ? -7.473 -19.210 49.164 1.00 60.94 102 LYS A O 1
ATOM 843 N N . ILE A 1 103 ? -6.929 -20.709 50.738 1.00 67.75 103 ILE A N 1
ATOM 844 C CA . ILE A 1 103 ? -6.157 -19.797 51.603 1.00 67.75 103 ILE A CA 1
ATOM 845 C C . ILE A 1 103 ? -4.918 -19.272 50.840 1.00 67.75 103 ILE A C 1
ATOM 847 O O . ILE A 1 103 ? -4.398 -19.915 49.921 1.00 67.75 103 ILE A O 1
ATOM 851 N N . LYS A 1 104 ? -4.466 -18.039 51.107 1.00 64.06 104 LYS A N 1
ATOM 852 C CA . LYS A 1 104 ? -3.158 -17.558 50.615 1.00 64.06 104 LYS A CA 1
ATOM 853 C C . LYS A 1 104 ? -2.095 -18.031 51.611 1.00 64.06 104 LYS A C 1
ATOM 855 O O . LYS A 1 104 ? -2.239 -17.713 52.785 1.00 64.06 104 LYS A O 1
ATOM 860 N N . ARG A 1 105 ? -1.014 -18.693 51.171 1.00 62.94 105 ARG A N 1
ATOM 861 C CA . ARG A 1 105 ? 0.214 -18.718 51.986 1.00 62.94 105 ARG A CA 1
ATOM 862 C C . ARG A 1 105 ? 0.697 -17.274 52.082 1.00 62.94 105 ARG A C 1
ATOM 864 O O . ARG A 1 105 ? 1.178 -16.707 51.104 1.00 62.94 105 ARG A O 1
ATOM 871 N N . VAL A 1 106 ? 0.444 -16.656 53.226 1.00 64.44 106 VAL A N 1
ATOM 872 C CA . VAL A 1 106 ? 0.872 -15.297 53.531 1.00 64.44 106 VAL A CA 1
ATOM 873 C C . VAL A 1 106 ? 2.302 -15.410 54.044 1.00 64.44 106 VAL A C 1
ATOM 875 O O . VAL A 1 106 ? 2.529 -15.653 55.219 1.00 64.44 106 VAL A O 1
ATOM 878 N N . GLU A 1 107 ? 3.263 -15.265 53.133 1.00 66.94 107 GLU A N 1
ATOM 879 C CA . GLU A 1 107 ? 4.708 -15.340 53.416 1.00 66.94 107 GLU A CA 1
ATOM 880 C C . GLU A 1 107 ? 5.168 -14.299 54.458 1.00 66.94 107 GLU A C 1
ATOM 882 O O . GLU A 1 107 ? 6.200 -14.456 55.101 1.00 66.94 107 GLU A O 1
ATOM 887 N N . LYS A 1 108 ? 4.394 -13.218 54.641 1.00 67.00 108 LYS A N 1
ATOM 888 C CA . LYS A 1 108 ? 4.655 -12.144 55.608 1.00 67.00 108 LYS A CA 1
ATOM 889 C C . LYS A 1 108 ? 3.360 -11.774 56.320 1.00 67.00 108 LYS A C 1
ATOM 891 O O . LYS A 1 108 ? 2.463 -11.220 55.683 1.00 67.00 108 LYS A O 1
ATOM 896 N N . LEU A 1 109 ? 3.271 -12.084 57.616 1.00 72.69 109 LEU A N 1
ATOM 897 C CA . LEU A 1 109 ? 2.098 -11.818 58.459 1.00 72.69 109 LEU A CA 1
ATOM 898 C C . LEU A 1 109 ? 1.595 -10.373 58.300 1.00 72.69 109 LEU A C 1
ATOM 900 O O . LEU A 1 109 ? 2.376 -9.427 58.163 1.00 72.69 109 LEU A O 1
ATOM 904 N N . SER A 1 110 ? 0.271 -10.198 58.308 1.00 73.94 110 SER A N 1
ATOM 905 C CA . SER A 1 110 ? -0.329 -8.868 58.186 1.00 73.94 110 SER A CA 1
ATOM 906 C C . SER A 1 110 ? -0.010 -8.032 59.423 1.00 73.94 110 SER A C 1
ATOM 908 O O . SER A 1 110 ? -0.255 -8.470 60.539 1.00 73.94 110 SER A O 1
ATOM 910 N N . LYS A 1 111 ? 0.462 -6.794 59.238 1.00 72.75 111 LYS A N 1
ATOM 911 C CA . LYS A 1 111 ? 0.718 -5.855 60.349 1.00 72.75 111 LYS A CA 1
ATOM 912 C C . LYS A 1 111 ? -0.556 -5.226 60.942 1.00 72.75 111 LYS A C 1
ATOM 914 O O . LYS A 1 111 ? -0.470 -4.262 61.697 1.00 72.75 111 LYS A O 1
ATOM 919 N N . ARG A 1 112 ? -1.745 -5.719 60.580 1.00 77.19 112 ARG A N 1
ATOM 920 C CA . ARG A 1 112 ? -3.019 -5.250 61.146 1.00 77.19 112 ARG A CA 1
ATOM 921 C C . ARG A 1 112 ? -3.164 -5.781 62.571 1.00 77.19 112 ARG A C 1
ATOM 923 O O . ARG A 1 112 ? -2.976 -6.968 62.793 1.00 77.19 112 ARG A O 1
ATOM 930 N N . GLY A 1 113 ? -3.474 -4.889 63.511 1.00 75.94 113 GLY A N 1
ATOM 931 C CA . GLY A 1 113 ? -3.558 -5.195 64.944 1.00 75.94 113 GLY A CA 1
ATOM 932 C C . GLY A 1 113 ? -2.241 -5.059 65.721 1.00 75.94 113 GLY A C 1
ATOM 933 O O . GLY A 1 113 ? -2.266 -5.123 66.942 1.00 75.94 113 GLY A O 1
ATOM 934 N N . ILE A 1 114 ? -1.099 -4.824 65.059 1.00 81.19 114 ILE A N 1
ATOM 935 C CA . ILE A 1 114 ? 0.188 -4.643 65.748 1.00 81.19 114 ILE A CA 1
ATOM 936 C C . ILE A 1 114 ? 0.393 -3.163 66.091 1.00 81.19 114 ILE A C 1
ATOM 938 O O . ILE A 1 114 ? 0.545 -2.323 65.200 1.00 81.19 114 ILE A O 1
ATOM 942 N N . ALA A 1 115 ? 0.445 -2.853 67.386 1.00 79.94 115 ALA A N 1
ATOM 943 C CA . ALA A 1 115 ? 0.839 -1.542 67.886 1.00 79.94 115 ALA A CA 1
ATOM 944 C C . ALA A 1 115 ? 2.337 -1.298 67.624 1.00 79.94 115 ALA A C 1
ATOM 946 O O . ALA A 1 115 ? 3.200 -1.985 68.168 1.00 79.94 115 ALA A O 1
ATOM 947 N N . MET A 1 116 ? 2.659 -0.321 66.774 1.00 80.31 116 MET A N 1
ATOM 948 C CA . MET A 1 116 ? 4.046 0.035 66.466 1.00 80.31 116 MET A CA 1
ATOM 949 C C . MET A 1 116 ? 4.625 0.927 67.570 1.00 80.31 116 MET A C 1
ATOM 951 O O . MET A 1 116 ? 4.112 2.016 67.812 1.00 80.31 116 MET A O 1
ATOM 955 N N . THR A 1 117 ? 5.714 0.495 68.204 1.00 89.12 117 THR A N 1
ATOM 956 C CA . THR A 1 117 ? 6.414 1.253 69.251 1.00 89.12 117 THR A CA 1
ATOM 957 C C . THR A 1 117 ? 7.554 2.113 68.698 1.00 89.12 117 THR A C 1
ATOM 959 O O . THR A 1 117 ? 8.202 1.782 67.700 1.00 89.12 117 THR A O 1
ATOM 962 N N . CYS A 1 118 ? 7.835 3.234 69.364 1.00 87.50 118 CYS A N 1
ATOM 963 C CA . CYS A 1 118 ? 9.003 4.062 69.096 1.00 87.50 118 CYS A CA 1
ATOM 964 C C . CYS A 1 118 ? 10.291 3.294 69.416 1.00 87.50 118 CYS A C 1
ATOM 966 O O . CYS A 1 118 ? 10.499 2.883 70.552 1.00 87.50 118 CYS A O 1
ATOM 968 N N . SER A 1 119 ? 11.231 3.186 68.477 1.00 85.25 119 SER A N 1
ATOM 969 C CA . SER A 1 119 ? 12.500 2.487 68.740 1.00 85.25 119 SER A CA 1
ATOM 970 C C . SER A 1 119 ? 13.432 3.199 69.740 1.00 85.25 119 SER A C 1
ATOM 972 O O . SER A 1 119 ? 14.496 2.668 70.030 1.00 85.25 119 SER A O 1
ATOM 974 N N . ILE A 1 120 ? 13.101 4.422 70.178 1.00 85.75 120 ILE A N 1
ATOM 975 C CA . ILE A 1 120 ? 13.902 5.221 71.122 1.00 85.75 120 ILE A CA 1
ATOM 976 C C . ILE A 1 120 ? 13.263 5.166 72.514 1.00 85.75 120 ILE A C 1
ATOM 978 O O . ILE A 1 120 ? 13.836 4.588 73.426 1.00 85.75 120 ILE A O 1
ATOM 982 N N . CYS A 1 121 ? 12.048 5.704 72.667 1.00 85.06 121 CYS A N 1
ATOM 983 C CA . CYS A 1 121 ? 11.351 5.770 73.958 1.00 85.06 121 CYS A CA 1
ATOM 984 C C . CYS A 1 121 ? 10.344 4.630 74.208 1.00 85.06 121 CYS A C 1
ATOM 986 O O . CYS A 1 121 ? 9.634 4.661 75.207 1.00 85.06 121 CYS A O 1
ATOM 988 N N . LYS A 1 122 ? 10.238 3.642 73.305 1.00 85.62 122 LYS A N 1
ATOM 989 C CA . LYS A 1 122 ? 9.355 2.453 73.380 1.00 85.62 122 LYS A CA 1
ATOM 990 C C . LYS A 1 122 ? 7.842 2.717 73.503 1.00 85.62 122 LYS A C 1
ATOM 992 O O . LYS A 1 122 ? 7.065 1.768 73.459 1.00 85.62 122 LYS A O 1
ATOM 997 N N . SER A 1 123 ? 7.398 3.972 73.552 1.00 82.81 123 SER A N 1
ATOM 998 C CA . SER A 1 123 ? 5.981 4.355 73.556 1.00 82.81 123 SER A CA 1
ATOM 999 C C . SER A 1 123 ? 5.265 3.973 72.251 1.00 82.81 123 SER A C 1
ATOM 1001 O O . SER A 1 123 ? 5.847 4.009 71.169 1.00 82.81 123 SER A O 1
ATOM 1003 N N . ILE A 1 124 ? 3.971 3.654 72.336 1.00 84.88 124 ILE A N 1
ATOM 1004 C CA . ILE A 1 124 ? 3.108 3.371 71.168 1.00 84.88 124 ILE A CA 1
ATOM 1005 C C . ILE A 1 124 ? 2.613 4.675 70.500 1.00 84.88 124 ILE A C 1
ATOM 1007 O O . ILE A 1 124 ? 2.274 4.698 69.321 1.00 84.88 124 ILE A O 1
ATOM 1011 N N . LYS A 1 125 ? 2.587 5.787 71.249 1.00 86.69 125 LYS A N 1
ATOM 1012 C CA . LYS A 1 125 ? 1.973 7.066 70.843 1.00 86.69 125 LYS A CA 1
ATOM 1013 C C . LYS A 1 125 ? 2.690 7.774 69.685 1.00 86.69 125 LYS A C 1
ATOM 1015 O O . LYS A 1 125 ? 2.061 8.530 68.952 1.00 86.69 125 LYS A O 1
ATOM 1020 N N . ASN A 1 126 ? 4.000 7.582 69.536 1.00 86.25 126 ASN A N 1
ATOM 1021 C CA . ASN A 1 126 ? 4.825 8.326 68.584 1.00 86.25 126 ASN A CA 1
ATOM 1022 C C . ASN A 1 126 ? 5.826 7.414 67.867 1.00 86.25 126 ASN A C 1
ATOM 1024 O O . ASN A 1 126 ? 6.219 6.369 68.373 1.00 86.25 126 ASN A O 1
ATOM 1028 N N . ASN A 1 127 ? 6.287 7.834 66.690 1.00 85.81 127 ASN A N 1
ATOM 1029 C CA . ASN A 1 127 ? 7.325 7.123 65.939 1.00 85.81 127 ASN A CA 1
ATOM 1030 C C . ASN A 1 127 ? 8.707 7.758 66.211 1.00 85.81 127 ASN A C 1
ATOM 1032 O O . ASN A 1 127 ? 8.791 8.870 66.733 1.00 85.81 127 ASN A O 1
ATOM 1036 N N . LYS A 1 128 ? 9.801 7.095 65.809 1.00 84.38 128 LYS A N 1
ATOM 1037 C CA . LYS A 1 128 ? 11.198 7.546 65.991 1.00 84.38 128 LYS A CA 1
ATOM 1038 C C . LYS A 1 128 ? 11.436 8.998 65.545 1.00 84.38 128 LYS A C 1
ATOM 1040 O O . LYS A 1 128 ? 12.235 9.702 66.150 1.00 84.38 128 LYS A O 1
ATOM 1045 N N . ARG A 1 129 ? 10.759 9.437 64.474 1.00 81.94 129 ARG A N 1
ATOM 1046 C CA . ARG A 1 129 ? 10.899 10.788 63.892 1.00 81.94 129 ARG A CA 1
ATOM 1047 C C . ARG A 1 129 ? 10.299 11.893 64.766 1.00 81.94 129 ARG A C 1
ATOM 1049 O O . ARG A 1 129 ? 10.828 12.992 64.757 1.00 81.94 129 ARG A O 1
ATOM 1056 N N . SER A 1 130 ? 9.230 11.591 65.501 1.00 80.81 130 SER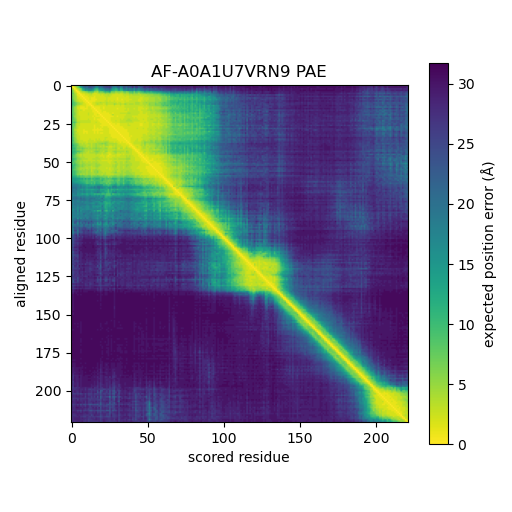 A N 1
ATOM 1057 C CA . SER A 1 130 ? 8.479 12.522 66.355 1.00 80.81 130 SER A CA 1
ATOM 1058 C C . SER A 1 130 ? 8.640 12.168 67.840 1.00 80.81 130 SER A C 1
ATOM 1060 O O . SER A 1 130 ? 7.711 12.311 68.632 1.00 80.81 130 SER A O 1
ATOM 1062 N N . CYS A 1 131 ? 9.788 11.593 68.198 1.00 83.88 131 CYS A N 1
ATOM 1063 C CA . CYS A 1 131 ? 10.125 11.221 69.563 1.00 83.88 131 CYS A CA 1
ATOM 1064 C C . CYS A 1 131 ? 10.734 12.436 70.278 1.00 83.88 131 CYS A C 1
ATOM 1066 O O . CYS A 1 131 ? 11.737 12.937 69.774 1.00 83.88 131 CYS A O 1
ATOM 1068 N N . PRO A 1 132 ? 10.207 12.881 71.437 1.00 84.19 132 PRO A N 1
ATOM 1069 C CA . PRO A 1 132 ? 10.793 13.992 72.193 1.00 84.19 132 PRO A CA 1
ATOM 1070 C C . PRO A 1 132 ? 12.254 13.726 72.575 1.00 84.19 132 PRO A C 1
ATOM 1072 O O . PRO A 1 132 ? 13.111 14.576 72.399 1.00 84.19 132 PRO A O 1
ATOM 1075 N N . SER A 1 133 ? 12.563 12.492 72.983 1.00 80.56 133 SER A N 1
ATOM 1076 C CA . SER A 1 133 ? 13.921 12.031 73.310 1.00 80.56 133 SER A CA 1
ATOM 1077 C C . SER A 1 133 ? 14.763 11.660 72.077 1.00 80.56 133 SER A C 1
ATOM 1079 O O . SER A 1 133 ? 15.657 10.820 72.176 1.00 80.56 133 SER A O 1
ATOM 1081 N N . ARG A 1 134 ? 14.445 12.173 70.880 1.00 82.25 134 ARG A N 1
ATOM 1082 C CA . ARG A 1 134 ? 15.255 11.908 69.683 1.00 82.25 134 ARG A CA 1
ATOM 1083 C C . ARG A 1 134 ? 16.573 12.680 69.820 1.00 82.25 134 ARG A C 1
ATOM 1085 O O . ARG A 1 134 ? 16.506 13.903 69.831 1.00 82.25 134 ARG A O 1
ATOM 1092 N N . PRO A 1 135 ? 17.747 12.018 69.848 1.00 77.81 135 PRO A N 1
ATOM 1093 C CA . PRO A 1 135 ? 19.006 12.745 69.805 1.00 77.81 135 PRO A CA 1
ATOM 1094 C C . PRO A 1 135 ? 19.072 13.529 68.493 1.00 77.81 135 PRO A C 1
ATOM 1096 O O . PRO A 1 135 ? 18.821 12.975 67.411 1.00 77.81 135 PRO A O 1
ATOM 1099 N N . GLU A 1 136 ? 19.368 14.821 68.594 1.00 70.25 136 GLU A N 1
ATOM 1100 C CA . GLU A 1 136 ? 19.673 15.633 67.425 1.00 70.25 136 GLU A CA 1
ATOM 1101 C C . GLU A 1 136 ? 20.917 15.063 66.747 1.00 70.25 136 GLU A C 1
ATOM 1103 O O . GLU A 1 136 ? 21.870 14.633 67.396 1.00 70.25 136 GLU A O 1
ATOM 1108 N N . ALA A 1 137 ? 20.872 14.970 65.419 1.00 64.31 137 ALA A N 1
ATOM 1109 C CA . ALA A 1 137 ? 21.980 14.408 64.671 1.00 64.31 137 ALA A CA 1
ATOM 1110 C C . ALA A 1 137 ? 23.091 15.457 64.605 1.00 64.31 137 ALA A C 1
ATOM 1112 O O . ALA A 1 137 ? 22.999 16.388 63.804 1.00 64.31 137 ALA A O 1
ATOM 1113 N N . THR A 1 138 ? 24.129 15.292 65.426 1.00 48.41 138 THR A N 1
ATOM 1114 C CA . THR A 1 138 ? 25.377 16.042 65.288 1.00 48.41 138 THR A CA 1
ATOM 1115 C C . THR A 1 138 ? 25.876 15.917 63.851 1.00 48.41 138 THR A C 1
ATOM 1117 O O . THR A 1 138 ? 26.024 14.822 63.301 1.00 48.41 138 THR A O 1
ATOM 1120 N N . SER A 1 139 ? 26.068 17.066 63.211 1.00 50.25 139 SER 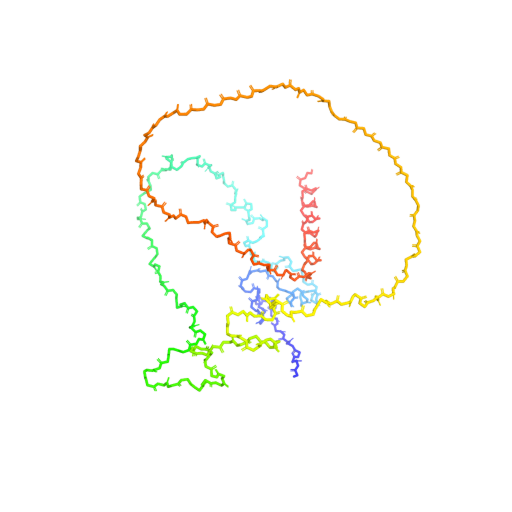A N 1
ATOM 1121 C CA . SER A 1 139 ? 26.426 17.177 61.804 1.00 50.25 139 SER A CA 1
ATOM 1122 C C . SER A 1 139 ? 27.847 16.669 61.567 1.00 50.25 139 SER A C 1
ATOM 1124 O O . SER A 1 139 ? 28.814 17.408 61.734 1.00 50.25 139 SER A O 1
ATOM 1126 N N . ALA A 1 140 ? 27.973 15.408 61.154 1.00 45.00 140 ALA A N 1
ATOM 1127 C CA . ALA A 1 140 ? 29.238 14.859 60.688 1.00 45.00 140 ALA A CA 1
ATOM 1128 C C . ALA A 1 140 ? 29.656 15.547 59.377 1.00 45.00 140 ALA A C 1
ATOM 1130 O O . ALA A 1 140 ? 29.051 15.336 58.321 1.00 45.00 140 ALA A O 1
ATOM 1131 N N . THR A 1 141 ? 30.693 16.378 59.466 1.00 37.94 141 THR A N 1
ATOM 1132 C CA . THR A 1 141 ? 31.324 17.087 58.350 1.00 37.94 141 THR A CA 1
ATOM 1133 C C . THR A 1 141 ? 31.694 16.127 57.220 1.00 37.94 141 THR A C 1
ATOM 1135 O O . THR A 1 141 ? 32.520 15.233 57.395 1.00 37.94 141 THR A O 1
ATOM 1138 N N . ARG A 1 142 ? 31.132 16.343 56.024 1.00 44.69 142 ARG A N 1
ATOM 1139 C CA . ARG A 1 142 ? 31.653 15.760 54.781 1.00 44.69 142 ARG A CA 1
ATOM 1140 C C . ARG A 1 142 ? 32.525 16.785 54.072 1.00 44.69 142 ARG A C 1
ATOM 1142 O O . ARG A 1 142 ? 32.021 17.635 53.345 1.00 44.69 142 ARG A O 1
ATOM 1149 N N . THR A 1 143 ? 33.832 16.665 54.259 1.00 40.66 143 THR A N 1
ATOM 1150 C CA . THR A 1 143 ? 34.829 17.415 53.494 1.00 40.66 143 THR A CA 1
ATOM 1151 C C . THR A 1 143 ? 34.845 16.931 52.042 1.00 40.66 143 THR A C 1
ATOM 1153 O O . THR A 1 143 ? 35.240 15.800 51.772 1.00 40.66 143 THR A O 1
ATOM 1156 N N . THR A 1 144 ? 34.460 17.789 51.099 1.00 35.91 144 THR A N 1
ATOM 1157 C CA . THR A 1 144 ? 34.830 17.680 49.676 1.00 35.91 144 THR A CA 1
ATOM 1158 C C . THR A 1 144 ? 35.083 19.087 49.149 1.00 35.91 144 THR A C 1
ATOM 1160 O O . THR A 1 144 ? 34.213 19.945 49.282 1.00 35.91 144 THR A O 1
ATOM 1163 N N . ALA A 1 145 ? 36.281 19.326 48.614 1.00 34.59 145 ALA A N 1
ATOM 1164 C CA . ALA A 1 145 ? 36.795 20.661 48.315 1.00 34.59 145 ALA A CA 1
ATOM 1165 C C . ALA A 1 145 ? 36.014 21.400 47.214 1.00 34.59 145 ALA A C 1
ATOM 1167 O O . ALA A 1 145 ? 35.571 20.796 46.238 1.00 34.59 145 ALA A O 1
ATOM 1168 N N . SER A 1 146 ? 35.935 22.727 47.344 1.00 34.72 146 SER A N 1
ATOM 1169 C CA . SER A 1 146 ? 35.478 23.646 46.300 1.00 34.72 146 SER A CA 1
ATOM 1170 C C . SER A 1 146 ? 36.548 24.709 46.041 1.00 34.72 146 SER A C 1
ATOM 1172 O O . SER A 1 146 ? 36.745 25.602 46.865 1.00 34.72 146 SER A O 1
ATOM 1174 N N . THR A 1 147 ? 37.222 24.632 44.895 1.00 34.53 147 THR A N 1
ATOM 1175 C CA . THR A 1 147 ? 38.021 25.748 44.365 1.00 34.53 147 THR A CA 1
ATOM 1176 C C . THR A 1 147 ? 37.075 26.731 43.674 1.00 34.53 147 THR A C 1
ATOM 1178 O O . THR A 1 147 ? 36.104 26.317 43.042 1.00 34.53 147 THR A O 1
ATOM 1181 N N . GLY A 1 148 ? 37.289 28.028 43.897 1.00 32.44 148 GLY A N 1
ATOM 1182 C CA . GLY A 1 148 ? 36.247 29.040 43.714 1.00 32.44 148 GLY A CA 1
ATOM 1183 C C . GLY A 1 148 ? 36.021 29.529 42.284 1.00 32.44 148 GLY A C 1
ATOM 1184 O O . GLY A 1 148 ? 36.764 29.212 41.359 1.00 32.44 148 GLY A O 1
ATOM 1185 N N . ASN A 1 149 ? 35.014 30.391 42.148 1.00 32.91 149 ASN A N 1
ATOM 1186 C CA . ASN A 1 149 ? 34.984 31.419 41.115 1.00 32.91 149 ASN A CA 1
ATOM 1187 C C . ASN A 1 149 ? 34.363 32.705 41.689 1.00 32.91 149 ASN A C 1
ATOM 1189 O O . ASN A 1 149 ? 33.495 32.646 42.563 1.00 32.91 149 ASN A O 1
ATOM 1193 N N . THR A 1 150 ? 34.840 33.856 41.229 1.00 33.06 150 THR A N 1
ATOM 1194 C CA . THR A 1 150 ? 34.592 35.181 41.815 1.00 33.06 150 THR A CA 1
ATOM 1195 C C . THR A 1 150 ? 33.626 36.027 40.989 1.00 33.06 150 THR A C 1
ATOM 1197 O O . THR A 1 150 ? 33.797 36.113 39.782 1.00 33.06 150 THR A O 1
ATOM 1200 N N . GLY A 1 151 ? 32.706 36.713 41.681 1.00 30.00 151 GLY A N 1
ATOM 1201 C CA . GLY A 1 151 ? 32.241 38.089 41.421 1.00 30.00 151 GLY A CA 1
ATOM 1202 C C . GLY A 1 151 ? 31.686 38.497 40.044 1.00 30.00 151 GLY A C 1
ATOM 1203 O O . GLY A 1 151 ? 32.378 38.446 39.038 1.00 30.00 151 GLY A O 1
ATOM 1204 N N . VAL A 1 152 ? 30.485 39.088 40.040 1.00 28.89 152 VAL A N 1
ATOM 1205 C CA . VAL A 1 152 ? 30.244 40.546 39.869 1.00 28.89 152 VAL A CA 1
ATOM 1206 C C . VAL A 1 152 ? 28.721 40.805 39.896 1.00 28.89 152 VAL A C 1
ATOM 1208 O O . VAL A 1 152 ? 27.927 39.946 39.520 1.00 28.89 152 VAL A O 1
ATOM 1211 N N . THR A 1 153 ? 28.312 41.958 40.426 1.00 35.19 153 THR A N 1
ATOM 1212 C CA . THR A 1 153 ? 26.919 42.405 40.628 1.00 35.19 153 THR A CA 1
ATOM 1213 C C . THR A 1 153 ? 26.407 43.297 39.486 1.00 35.19 153 THR A C 1
ATOM 1215 O O . THR A 1 153 ? 27.192 43.716 38.643 1.00 35.19 153 THR A O 1
ATOM 1218 N N . ILE A 1 154 ? 25.098 43.604 39.473 1.00 33.19 154 ILE A N 1
ATOM 1219 C CA . ILE A 1 154 ? 24.495 44.966 39.481 1.00 33.19 154 ILE A CA 1
ATOM 1220 C C . ILE A 1 154 ? 22.948 44.835 39.473 1.00 33.19 154 ILE A C 1
ATOM 1222 O O . ILE A 1 154 ? 22.395 43.831 39.024 1.00 33.19 154 ILE A O 1
ATOM 1226 N N . GLU A 1 155 ? 22.266 45.821 40.059 1.00 29.66 155 GLU A N 1
ATOM 1227 C CA . GLU A 1 155 ? 20.819 45.901 40.332 1.00 29.66 155 GLU A CA 1
ATOM 1228 C C . GLU A 1 155 ? 19.996 46.477 39.158 1.00 29.66 155 GLU A C 1
ATOM 1230 O O . GLU A 1 155 ? 20.564 47.111 38.273 1.00 29.66 155 GLU A O 1
ATOM 1235 N N . TYR A 1 156 ? 18.654 46.408 39.232 1.00 27.86 156 TYR A N 1
ATOM 1236 C CA . TYR A 1 156 ? 17.822 47.631 39.288 1.00 27.86 156 TYR A CA 1
ATOM 1237 C C . TYR A 1 156 ? 16.375 47.375 39.775 1.00 27.86 156 TYR A C 1
ATOM 1239 O O . TYR A 1 156 ? 15.889 46.245 39.809 1.00 27.86 156 TYR A O 1
ATOM 1247 N N . ASN A 1 157 ? 15.717 48.459 40.204 1.00 33.03 157 ASN A N 1
ATOM 1248 C CA . ASN A 1 157 ? 14.457 48.500 40.962 1.00 33.03 157 ASN A CA 1
ATOM 1249 C C . ASN A 1 157 ? 13.172 48.461 40.108 1.00 33.03 157 ASN A C 1
ATOM 1251 O O . ASN A 1 157 ? 13.192 48.740 38.911 1.00 33.03 157 ASN A O 1
ATOM 1255 N N . ALA A 1 158 ? 12.029 48.259 40.779 1.00 31.66 158 ALA A N 1
ATOM 1256 C CA . ALA A 1 158 ? 10.701 48.658 40.299 1.00 31.66 158 ALA A CA 1
ATOM 1257 C C . ALA A 1 158 ? 9.934 49.437 41.390 1.00 31.66 158 ALA A C 1
ATOM 1259 O O . ALA A 1 158 ? 10.116 49.203 42.585 1.00 31.66 158 ALA A O 1
ATOM 1260 N N . THR A 1 159 ? 9.115 50.401 40.968 1.00 28.33 159 THR A N 1
ATOM 1261 C CA . THR A 1 159 ? 8.701 51.559 41.780 1.00 28.33 159 THR A CA 1
ATOM 1262 C C . THR A 1 159 ? 7.350 51.398 42.494 1.00 28.33 159 THR A C 1
ATOM 1264 O O . THR A 1 159 ? 6.406 50.838 41.952 1.00 28.33 159 THR A O 1
ATOM 1267 N N . GLN A 1 160 ? 7.301 51.957 43.709 1.00 30.44 160 GLN A N 1
ATOM 1268 C CA . GLN A 1 160 ? 6.166 52.449 44.513 1.00 30.44 160 GLN A CA 1
ATOM 1269 C C . GLN A 1 160 ? 4.741 52.370 43.919 1.00 30.44 160 GLN A C 1
ATOM 1271 O O . GLN A 1 160 ? 4.482 52.914 42.849 1.00 30.44 160 GLN A O 1
ATOM 1276 N N . GLN A 1 161 ? 3.775 51.958 44.752 1.00 30.42 161 GLN A N 1
ATOM 1277 C CA . GLN A 1 161 ? 2.735 52.884 45.241 1.00 30.42 161 GLN A CA 1
ATOM 1278 C C . GLN A 1 161 ? 2.064 52.363 46.523 1.00 30.42 161 GLN A C 1
ATOM 1280 O O . GLN A 1 161 ? 1.959 51.160 46.753 1.00 30.42 161 GLN A O 1
ATOM 1285 N N . SER A 1 162 ? 1.662 53.292 47.387 1.00 26.58 162 SER A N 1
ATOM 1286 C CA . SER A 1 162 ? 1.153 53.060 48.741 1.00 26.58 162 SER A CA 1
ATOM 1287 C C . SER A 1 162 ? -0.247 53.651 48.916 1.00 26.58 162 SER A C 1
ATOM 1289 O O . SER A 1 162 ? -0.560 54.666 48.299 1.00 26.58 162 SER A O 1
ATOM 1291 N N . SER A 1 163 ? -1.066 53.074 49.805 1.00 29.23 163 SER A N 1
ATOM 1292 C CA . SER A 1 163 ? -1.772 53.802 50.887 1.00 29.23 163 SER A CA 1
ATOM 1293 C C . SER A 1 163 ? -2.822 52.938 51.613 1.00 29.23 163 SER A C 1
ATOM 1295 O O . SER A 1 163 ? -3.476 52.118 50.986 1.00 29.23 163 SER A O 1
ATOM 1297 N N . THR A 1 164 ? -2.907 53.148 52.941 1.00 28.02 164 THR A N 1
ATOM 1298 C CA . THR A 1 164 ? -4.086 53.094 53.856 1.00 28.02 164 THR A CA 1
ATOM 1299 C C . THR A 1 164 ? -5.091 51.909 53.810 1.00 28.02 164 THR A C 1
ATOM 1301 O O . THR A 1 164 ? -5.311 51.247 52.813 1.00 28.02 164 THR A O 1
ATOM 1304 N N . GLY A 1 165 ? -5.797 51.548 54.891 1.00 25.12 165 GLY A N 1
ATOM 1305 C CA . GLY A 1 165 ? -5.724 52.016 56.277 1.00 25.12 165 GLY A CA 1
ATOM 1306 C C . GLY A 1 165 ? -6.988 51.704 57.106 1.00 25.12 165 GLY A C 1
ATOM 1307 O O . GLY A 1 165 ? -7.899 52.513 57.136 1.00 25.12 165 GLY A O 1
ATOM 1308 N N . SER A 1 166 ? -6.965 50.602 57.872 1.00 27.62 166 SER A N 1
ATOM 1309 C CA . SER A 1 166 ? -7.702 50.376 59.142 1.00 27.62 166 SER A CA 1
ATOM 1310 C C . SER A 1 166 ? -9.259 50.279 59.208 1.00 27.62 166 SER A C 1
ATOM 1312 O O . SER A 1 166 ? -10.011 51.062 58.646 1.00 27.62 166 SER A O 1
ATOM 1314 N N . THR A 1 167 ? -9.697 49.445 60.173 1.00 25.42 167 THR A N 1
ATOM 1315 C CA . THR A 1 167 ? -10.867 49.588 61.096 1.00 25.42 167 THR A CA 1
ATOM 1316 C C . THR A 1 167 ? -12.240 48.898 60.847 1.00 25.42 167 THR A C 1
ATOM 1318 O O . THR A 1 167 ? -13.140 49.450 60.239 1.00 25.42 167 THR A O 1
ATOM 1321 N N . ARG A 1 168 ? -12.437 47.778 61.580 1.00 27.97 168 ARG A N 1
ATOM 1322 C CA . ARG A 1 168 ? -13.589 47.372 62.451 1.00 27.97 168 ARG A CA 1
ATOM 1323 C C . ARG A 1 168 ? -15.043 47.119 61.940 1.00 27.97 168 ARG A C 1
ATOM 1325 O O . ARG A 1 168 ? -15.781 48.050 61.666 1.00 27.97 168 ARG A O 1
ATOM 1332 N N . LYS A 1 169 ? -15.492 45.894 62.315 1.00 26.20 169 LYS A N 1
ATOM 1333 C CA . LYS A 1 169 ? -16.765 45.458 62.985 1.00 26.20 169 LYS A CA 1
ATOM 1334 C C . LYS A 1 169 ? -18.000 45.028 62.151 1.00 26.20 169 LYS A C 1
ATOM 1336 O O . LYS A 1 169 ? -18.436 45.775 61.301 1.00 26.20 169 LYS A O 1
ATOM 1341 N N . ARG A 1 170 ? -18.586 43.878 62.586 1.00 25.78 170 ARG A N 1
ATOM 1342 C CA . ARG A 1 170 ? -20.012 43.403 62.579 1.00 25.78 170 ARG A CA 1
ATOM 1343 C C . ARG A 1 170 ? -20.857 43.776 61.340 1.00 25.78 170 ARG A C 1
ATOM 1345 O O . ARG A 1 170 ? -21.040 44.948 61.086 1.00 25.78 170 ARG A O 1
ATOM 1352 N N . SER A 1 171 ? -21.534 42.894 60.604 1.00 26.19 171 SER A N 1
ATOM 1353 C CA . SER A 1 171 ? -22.499 41.836 60.997 1.00 26.19 171 SER A CA 1
ATOM 1354 C C . SER A 1 171 ? -23.252 41.417 59.698 1.00 26.19 171 SER A C 1
ATOM 1356 O O . SER A 1 171 ? -23.132 42.150 58.723 1.00 26.19 171 SER A O 1
ATOM 1358 N N . VAL A 1 172 ? -24.071 40.364 59.552 1.00 29.86 172 VAL A N 1
ATOM 1359 C CA . VAL A 1 172 ? -24.439 39.130 60.300 1.00 29.86 172 VAL A CA 1
ATOM 1360 C C . VAL A 1 172 ? -25.118 38.174 59.270 1.00 29.86 172 VAL A C 1
ATOM 1362 O O . VAL A 1 172 ? -25.320 38.614 58.143 1.00 29.86 172 VAL A O 1
ATOM 1365 N N . ASP A 1 173 ? -25.497 36.936 59.642 1.00 28.44 173 ASP A N 1
ATOM 1366 C CA . ASP A 1 173 ? -26.356 36.006 58.854 1.00 28.44 173 ASP A CA 1
ATOM 1367 C C . ASP A 1 173 ? -25.780 35.446 57.520 1.00 28.44 173 ASP A C 1
ATOM 1369 O O . ASP A 1 173 ? -24.961 36.078 56.865 1.00 28.44 173 ASP A O 1
ATOM 1373 N N . ASN A 1 174 ? -26.134 34.248 57.022 1.00 28.27 174 ASN A N 1
ATOM 1374 C CA . ASN A 1 174 ? -26.826 33.065 57.576 1.00 28.27 174 ASN A CA 1
ATOM 1375 C C . ASN A 1 174 ? -26.687 31.890 56.559 1.00 28.27 174 ASN A C 1
ATOM 1377 O O . ASN A 1 174 ? -26.670 32.175 55.369 1.00 28.27 174 ASN A O 1
ATOM 1381 N N . GLN A 1 175 ? -26.680 30.617 57.012 1.00 27.44 175 GLN A N 1
ATOM 1382 C CA . GLN A 1 175 ? -26.960 29.378 56.224 1.00 27.44 175 GLN A CA 1
ATOM 1383 C C . GLN A 1 175 ? -26.091 29.062 54.961 1.00 27.44 175 GLN A C 1
ATOM 1385 O O . GLN A 1 175 ? -25.568 29.940 54.295 1.00 27.44 175 GLN A O 1
ATOM 1390 N N . GLN A 1 176 ? -25.882 27.817 54.504 1.00 29.06 176 GLN A N 1
ATOM 1391 C CA . GLN A 1 176 ? -25.924 26.476 55.110 1.00 29.06 176 GLN A CA 1
ATOM 1392 C C . GLN A 1 176 ? -25.181 25.490 54.171 1.00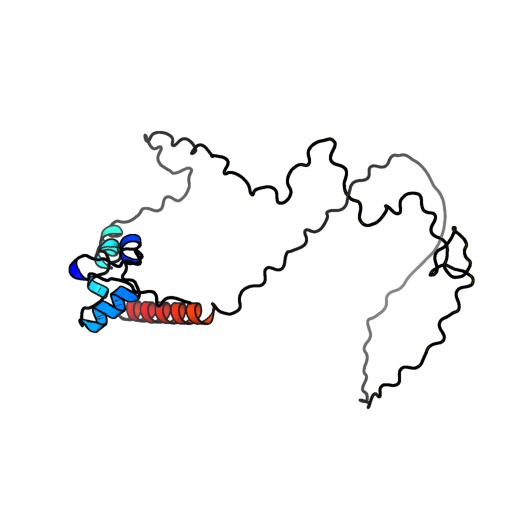 29.06 176 GLN A C 1
ATOM 1394 O O . GLN A 1 176 ? -25.011 25.773 52.991 1.00 29.06 176 GLN A O 1
ATOM 1399 N N . GLU A 1 177 ? -24.829 24.315 54.694 1.00 26.69 177 GLU A N 1
ATOM 1400 C CA . GLU A 1 177 ? -24.575 23.051 53.978 1.00 26.69 177 GLU A CA 1
ATOM 1401 C C . GLU A 1 177 ? -23.422 22.914 52.957 1.00 26.69 177 GLU A C 1
ATOM 1403 O O . GLU A 1 177 ? -23.255 23.635 51.977 1.00 26.69 177 GLU A O 1
ATOM 1408 N N . SER A 1 178 ? -22.639 21.856 53.163 1.00 27.64 178 SER A N 1
ATOM 1409 C CA . SER A 1 178 ? -21.499 21.472 52.333 1.00 27.64 178 SER A CA 1
ATOM 1410 C C . SER A 1 178 ? -21.846 20.360 51.341 1.00 27.64 178 SER A C 1
ATOM 1412 O O . SER A 1 178 ? -22.417 19.347 51.741 1.00 27.64 178 SER A O 1
ATOM 1414 N N . THR A 1 179 ? -21.333 20.422 50.109 1.00 28.48 179 THR A N 1
ATOM 1415 C CA . THR A 1 179 ? -21.102 19.201 49.313 1.00 28.48 179 THR A CA 1
ATOM 1416 C C . THR A 1 179 ? -19.691 19.166 48.749 1.00 28.48 179 THR A C 1
ATOM 1418 O O . THR A 1 179 ? -19.276 20.054 48.009 1.00 28.48 179 THR A O 1
ATOM 1421 N N . SER A 1 180 ? -18.958 18.106 49.081 1.00 29.98 180 SER A N 1
ATOM 1422 C CA . SER A 1 180 ? -17.603 17.851 48.601 1.00 29.98 180 SER A CA 1
ATOM 1423 C C . SER A 1 180 ? -17.602 16.873 47.420 1.00 29.98 180 SER A C 1
ATOM 1425 O O . SER A 1 180 ? -18.205 15.803 47.474 1.00 29.98 180 SER A O 1
ATOM 1427 N N . LYS A 1 181 ? -16.901 17.259 46.350 1.00 32.31 181 LYS A N 1
ATOM 1428 C CA . LYS A 1 181 ? -16.373 16.456 45.227 1.00 32.31 181 LYS A CA 1
ATOM 1429 C C . LYS A 1 181 ? -15.575 17.447 44.372 1.00 32.31 181 LYS A C 1
ATOM 1431 O O . LYS A 1 181 ? -16.085 18.505 44.050 1.00 32.31 181 LYS A O 1
ATOM 1436 N N . GLY A 1 182 ? -14.333 17.216 43.981 1.00 27.80 182 GLY A N 1
ATOM 1437 C CA . GLY A 1 182 ? -13.496 16.027 44.090 1.00 27.80 182 GLY A CA 1
ATOM 1438 C C . GLY A 1 182 ? -12.476 16.153 42.965 1.00 27.80 182 GLY A C 1
ATOM 1439 O O . GLY A 1 182 ? -12.829 15.931 41.813 1.00 27.80 182 GLY A O 1
ATOM 1440 N N . GLY A 1 183 ? -11.268 16.624 43.285 1.00 30.91 183 GLY A N 1
ATOM 1441 C CA . GLY A 1 183 ? -10.338 17.166 42.290 1.00 30.91 183 GLY A CA 1
ATOM 1442 C C . GLY A 1 183 ? -9.982 16.197 41.160 1.00 30.91 183 GLY A C 1
ATOM 1443 O O . GLY A 1 183 ? -9.719 15.014 41.391 1.00 30.91 183 GLY A O 1
ATOM 1444 N N . GLU A 1 184 ? -9.928 16.725 39.937 1.00 33.25 184 GLU A N 1
ATOM 1445 C CA . GLU A 1 184 ? -9.554 15.977 38.741 1.00 33.25 184 GLU A CA 1
ATOM 1446 C C . GLU A 1 184 ? -8.139 15.400 38.875 1.00 33.25 184 GLU A C 1
ATOM 1448 O O . GLU A 1 184 ? -7.134 16.110 38.983 1.00 33.25 184 GLU A O 1
ATOM 1453 N N . SER A 1 185 ? -8.044 14.072 38.849 1.00 34.66 185 SER A N 1
ATOM 1454 C CA . SER A 1 185 ? -6.759 13.384 38.906 1.00 34.66 185 SER A CA 1
ATOM 1455 C C . SER A 1 185 ? -6.099 13.403 37.527 1.00 34.66 185 SER A C 1
ATOM 1457 O O . SER A 1 185 ? -6.468 12.658 36.621 1.00 34.66 185 SER A O 1
ATOM 1459 N N . ARG A 1 186 ? -5.082 14.262 37.377 1.00 36.56 186 ARG A N 1
ATOM 1460 C CA . ARG A 1 186 ? -4.233 14.349 36.177 1.00 36.56 186 ARG A CA 1
ATOM 1461 C C . ARG A 1 186 ? -3.752 12.961 35.737 1.00 36.56 186 ARG A C 1
ATOM 1463 O O . ARG A 1 186 ? -2.966 12.312 36.433 1.00 36.56 186 ARG A O 1
ATOM 1470 N N . ALA A 1 187 ? -4.178 12.534 34.549 1.00 35.72 187 ALA A N 1
ATOM 1471 C CA . ALA A 1 187 ? -3.755 11.273 33.954 1.00 35.72 187 ALA A CA 1
ATOM 1472 C C . ALA A 1 187 ? -2.225 11.237 33.769 1.00 35.72 187 ALA A C 1
ATOM 1474 O O . ALA A 1 187 ? -1.629 12.090 33.107 1.00 35.72 187 ALA A O 1
ATOM 1475 N N . SER A 1 188 ? -1.574 10.225 34.345 1.00 41.78 188 SER A N 1
ATOM 1476 C CA . SER A 1 188 ? -0.122 10.055 34.240 1.00 41.78 188 SER A CA 1
ATOM 1477 C C . SER A 1 188 ? 0.282 9.618 32.830 1.00 41.78 188 SER A C 1
ATOM 1479 O O . SER A 1 188 ? 0.091 8.467 32.438 1.00 41.78 188 SER A O 1
ATOM 1481 N N . ARG A 1 189 ? 0.878 10.543 32.069 1.00 42.41 189 ARG A N 1
ATOM 1482 C CA . ARG A 1 189 ? 1.374 10.334 30.700 1.00 42.41 189 ARG A CA 1
ATOM 1483 C C . ARG A 1 189 ? 2.464 9.252 30.670 1.00 42.41 189 ARG A C 1
ATOM 1485 O O . ARG A 1 189 ? 3.613 9.516 31.027 1.00 42.41 189 ARG A O 1
ATOM 1492 N N . SER A 1 190 ? 2.136 8.037 30.222 1.00 39.34 190 SER A N 1
ATOM 1493 C CA . SER A 1 190 ? 3.123 6.955 30.128 1.00 39.34 190 SER A CA 1
ATOM 1494 C C . SER A 1 190 ? 4.187 7.280 29.074 1.00 39.34 190 SER A C 1
ATOM 1496 O O . SER A 1 190 ? 3.873 7.399 27.888 1.00 39.34 190 SER A O 1
ATOM 1498 N N . LYS A 1 191 ? 5.455 7.391 29.489 1.00 41.50 191 LYS A N 1
ATOM 1499 C CA . LYS A 1 191 ? 6.597 7.551 28.575 1.00 41.50 191 LYS A CA 1
ATOM 1500 C C . LYS A 1 191 ? 6.826 6.263 27.779 1.00 41.50 191 LYS A C 1
ATOM 1502 O O . LYS A 1 191 ? 7.554 5.378 28.224 1.00 41.50 191 LYS A O 1
ATOM 1507 N N . TYR A 1 192 ? 6.254 6.188 26.580 1.00 40.34 192 TYR A N 1
ATOM 1508 C CA . TYR A 1 192 ? 6.699 5.236 25.565 1.00 40.34 192 TYR A CA 1
ATOM 1509 C C . TYR A 1 192 ? 8.124 5.620 25.137 1.00 40.34 192 TYR A C 1
ATOM 1511 O O . TYR A 1 192 ? 8.346 6.716 24.622 1.00 40.34 192 TYR A O 1
ATOM 1519 N N . LYS A 1 193 ? 9.109 4.748 25.382 1.00 45.91 193 LYS A N 1
ATOM 1520 C CA . LYS A 1 193 ? 10.472 4.930 24.859 1.00 45.91 193 LYS A CA 1
ATOM 1521 C C . LYS A 1 193 ? 10.471 4.544 23.379 1.00 45.91 193 LYS A C 1
ATOM 1523 O O . LYS A 1 193 ? 10.281 3.373 23.064 1.00 45.91 193 LYS A O 1
ATOM 1528 N N . SER A 1 194 ? 10.679 5.505 22.480 1.00 45.25 194 SER A N 1
ATOM 1529 C CA . SER A 1 194 ? 10.836 5.216 21.052 1.00 45.25 194 SER A CA 1
ATOM 1530 C C . SER A 1 194 ? 12.190 4.537 20.777 1.00 45.25 194 SER A C 1
ATOM 1532 O O . SER A 1 194 ? 13.219 4.996 21.286 1.00 45.25 194 SER A O 1
ATOM 1534 N N . PRO A 1 195 ? 12.239 3.461 19.970 1.00 50.62 195 PRO A N 1
ATOM 1535 C CA . PRO A 1 195 ? 13.502 2.907 19.489 1.00 50.62 195 PRO A CA 1
ATOM 1536 C C . PRO A 1 195 ? 14.227 3.925 18.598 1.00 50.62 195 PRO A C 1
ATOM 1538 O O . PRO A 1 195 ? 13.690 4.382 17.590 1.00 50.62 195 PRO A O 1
ATOM 1541 N N . ARG A 1 196 ? 15.464 4.285 18.956 1.00 59.69 196 ARG A N 1
ATOM 1542 C CA . ARG A 1 196 ? 16.249 5.356 18.305 1.00 59.69 196 ARG A CA 1
ATOM 1543 C C . ARG A 1 196 ? 16.855 4.995 16.933 1.00 59.69 196 ARG A C 1
ATOM 1545 O O . ARG A 1 196 ? 17.669 5.752 16.422 1.00 59.69 196 ARG A O 1
ATOM 1552 N N . VAL A 1 197 ? 16.463 3.877 16.318 1.00 56.72 197 VAL A N 1
ATOM 1553 C CA . VAL A 1 197 ? 17.134 3.289 15.137 1.00 56.72 197 VAL A CA 1
ATOM 1554 C C . VAL A 1 197 ? 16.172 2.937 13.993 1.00 56.72 197 VAL A C 1
ATOM 1556 O O . VAL A 1 197 ? 16.156 1.822 13.490 1.00 56.72 197 VAL A O 1
ATOM 1559 N N . VAL A 1 198 ? 15.355 3.907 13.570 1.00 55.69 198 VAL A N 1
ATOM 1560 C CA . VAL A 1 198 ? 14.541 3.805 12.331 1.00 55.69 198 VAL A CA 1
ATOM 1561 C C . VAL A 1 198 ? 14.664 5.059 11.447 1.00 55.69 198 VAL A C 1
ATOM 1563 O O . VAL A 1 198 ? 14.500 4.991 10.231 1.00 55.69 198 VAL A O 1
ATOM 1566 N N . TRP A 1 199 ? 15.049 6.201 12.030 1.00 51.41 199 TRP A N 1
ATOM 1567 C CA . TRP A 1 199 ? 15.143 7.491 11.336 1.00 51.41 199 TRP A CA 1
ATOM 1568 C C . TRP A 1 199 ? 16.148 7.517 10.180 1.00 51.41 199 TRP A C 1
ATOM 1570 O O . TRP A 1 199 ? 15.879 8.189 9.197 1.00 51.41 199 TRP A O 1
ATOM 1580 N N . GLY A 1 200 ? 17.255 6.766 10.239 1.00 60.25 200 GLY A N 1
ATOM 1581 C CA . GLY A 1 200 ? 18.229 6.717 9.139 1.00 60.25 200 GLY A CA 1
ATOM 1582 C C . GLY A 1 200 ? 17.646 6.120 7.853 1.00 60.25 200 GLY A C 1
ATOM 1583 O O . GLY A 1 200 ? 17.749 6.723 6.790 1.00 60.25 200 GLY A O 1
ATOM 1584 N N . MET A 1 201 ? 16.956 4.980 7.956 1.00 61.00 201 MET A N 1
ATOM 1585 C CA . MET A 1 201 ? 16.323 4.332 6.799 1.00 61.00 201 MET A CA 1
ATOM 1586 C C . MET A 1 201 ? 15.092 5.097 6.312 1.00 61.00 201 MET A C 1
ATOM 1588 O O . MET A 1 201 ? 14.895 5.213 5.107 1.00 61.00 201 MET A O 1
ATOM 1592 N N . VAL A 1 202 ? 14.309 5.693 7.218 1.00 73.75 202 VAL A N 1
ATOM 1593 C CA . VAL A 1 202 ? 13.196 6.576 6.830 1.00 73.75 202 VAL A CA 1
ATOM 1594 C C . VAL A 1 202 ? 13.711 7.844 6.147 1.00 73.75 202 VAL A C 1
ATOM 1596 O O . VAL A 1 202 ? 13.139 8.240 5.142 1.00 73.75 202 VAL A O 1
ATOM 1599 N N . TYR A 1 203 ? 14.805 8.452 6.617 1.00 75.81 203 TYR A N 1
ATOM 1600 C CA . TYR A 1 203 ? 15.396 9.643 5.997 1.00 75.81 203 TYR A CA 1
ATOM 1601 C C . TYR A 1 203 ? 16.024 9.340 4.632 1.00 75.81 203 TYR A C 1
ATOM 1603 O O . TYR A 1 203 ? 15.830 10.116 3.702 1.00 75.81 203 TYR A O 1
ATOM 1611 N N . LEU A 1 204 ? 16.716 8.204 4.478 1.00 76.31 204 LEU A N 1
ATOM 1612 C CA . LEU A 1 204 ? 17.219 7.745 3.177 1.00 76.31 204 LEU A CA 1
ATOM 1613 C C . LEU A 1 204 ? 16.071 7.434 2.208 1.00 76.31 204 LEU A C 1
ATOM 1615 O O . LEU A 1 204 ? 16.126 7.850 1.055 1.00 76.31 204 LEU A O 1
ATOM 1619 N N . TYR A 1 205 ? 15.003 6.785 2.679 1.00 82.25 205 TYR A N 1
ATOM 1620 C CA . TYR A 1 205 ? 13.804 6.539 1.878 1.00 82.25 205 TYR A CA 1
ATOM 1621 C C . TYR A 1 205 ? 13.119 7.850 1.465 1.00 82.25 205 TYR A C 1
ATOM 1623 O O . TYR A 1 205 ? 12.828 8.035 0.288 1.00 82.25 205 TYR A O 1
ATOM 1631 N N . LEU A 1 206 ? 12.938 8.803 2.389 1.00 84.12 206 LEU A N 1
ATOM 1632 C CA . LEU A 1 206 ? 12.362 10.116 2.082 1.00 84.12 206 LEU A CA 1
ATOM 1633 C C . LEU A 1 206 ? 13.252 10.914 1.120 1.00 84.12 206 LEU A C 1
ATOM 1635 O O . LEU A 1 206 ? 12.736 11.510 0.183 1.00 84.12 206 LEU A O 1
ATOM 1639 N N . ARG A 1 207 ? 14.581 10.887 1.296 1.00 86.06 207 ARG A N 1
ATOM 1640 C CA . ARG A 1 207 ? 15.552 11.494 0.369 1.00 86.06 207 ARG A CA 1
ATOM 1641 C C . ARG A 1 207 ? 15.443 10.897 -1.030 1.00 86.06 207 ARG A C 1
ATOM 1643 O O . ARG A 1 207 ? 15.396 11.660 -1.988 1.00 86.06 207 ARG A O 1
ATOM 1650 N N . LEU A 1 208 ? 15.379 9.570 -1.153 1.00 84.31 208 LEU A N 1
ATOM 1651 C CA . LEU A 1 208 ? 15.225 8.896 -2.444 1.00 84.31 208 LEU A CA 1
ATOM 1652 C C . LEU A 1 208 ? 13.877 9.231 -3.093 1.00 84.31 208 LEU A C 1
ATOM 1654 O O . LEU A 1 208 ? 13.858 9.615 -4.258 1.00 84.31 208 LEU A O 1
ATOM 1658 N N . VAL A 1 209 ? 12.774 9.181 -2.341 1.00 87.81 209 VAL A N 1
ATOM 1659 C CA . VAL A 1 209 ? 11.439 9.558 -2.836 1.00 87.81 209 VAL A CA 1
ATOM 1660 C C . VAL A 1 209 ? 11.407 11.022 -3.285 1.00 87.81 209 VAL A C 1
ATOM 1662 O O . VAL A 1 209 ? 10.925 11.300 -4.376 1.00 87.81 209 VAL A O 1
ATOM 1665 N N . ILE A 1 210 ? 11.974 11.955 -2.514 1.00 90.88 210 ILE A N 1
ATOM 1666 C CA . ILE A 1 210 ? 12.034 13.381 -2.878 1.00 90.88 210 ILE A CA 1
ATOM 1667 C C . ILE A 1 210 ? 12.900 13.601 -4.129 1.00 90.88 210 ILE A C 1
ATOM 1669 O O . ILE A 1 210 ? 12.484 14.327 -5.026 1.00 90.88 210 ILE A O 1
ATOM 1673 N N . VAL A 1 211 ? 14.067 12.957 -4.243 1.00 85.88 211 VAL A N 1
ATOM 1674 C CA . VAL A 1 211 ? 14.931 13.078 -5.435 1.00 85.88 211 VAL A CA 1
ATOM 1675 C C . VAL A 1 211 ? 14.272 12.472 -6.680 1.00 85.88 211 VAL A C 1
ATOM 1677 O O . VAL A 1 211 ? 14.389 13.043 -7.764 1.00 85.88 211 VAL A O 1
ATOM 1680 N N . VAL A 1 212 ? 13.546 11.358 -6.539 1.00 84.38 212 VAL A N 1
ATOM 1681 C CA . VAL A 1 212 ? 12.759 10.763 -7.631 1.00 84.38 212 VAL A CA 1
ATOM 1682 C C . VAL A 1 212 ? 11.606 11.685 -8.033 1.00 84.38 212 VAL A C 1
ATOM 1684 O O . VAL A 1 212 ? 11.450 11.952 -9.219 1.00 84.38 212 VAL A O 1
ATOM 1687 N N . LEU A 1 213 ? 10.853 12.242 -7.078 1.00 83.31 213 LEU A N 1
ATOM 1688 C CA . LEU A 1 213 ? 9.766 13.187 -7.363 1.00 83.31 213 LEU A CA 1
ATOM 1689 C C . LEU A 1 213 ? 10.272 14.463 -8.052 1.00 83.31 213 LEU A C 1
ATOM 1691 O O . LEU A 1 213 ? 9.682 14.879 -9.042 1.00 83.31 213 LEU A O 1
ATOM 1695 N N . ILE A 1 214 ? 11.392 15.041 -7.604 1.00 84.69 214 ILE A N 1
ATOM 1696 C CA . ILE A 1 214 ? 12.001 16.216 -8.253 1.00 84.69 214 ILE A CA 1
ATOM 1697 C C . ILE A 1 214 ? 12.436 15.885 -9.688 1.00 84.69 214 ILE A C 1
ATOM 1699 O O . ILE A 1 214 ? 12.171 16.669 -10.595 1.00 84.69 214 ILE A O 1
ATOM 1703 N N . LYS A 1 215 ? 13.048 14.715 -9.929 1.00 80.56 215 LYS A N 1
ATOM 1704 C CA . LYS A 1 215 ? 13.393 14.282 -11.296 1.00 80.56 215 LYS A CA 1
ATOM 1705 C C . LYS A 1 215 ? 12.164 14.043 -12.176 1.00 80.56 215 LYS A C 1
ATOM 1707 O O . LYS A 1 215 ? 12.224 14.350 -13.358 1.00 80.56 215 LYS A O 1
ATOM 1712 N N . VAL A 1 216 ? 11.067 13.528 -11.620 1.00 79.88 216 VAL A N 1
ATOM 1713 C CA . VAL A 1 216 ? 9.809 13.322 -12.358 1.00 79.88 216 VAL A CA 1
ATOM 1714 C C . VAL A 1 216 ? 9.124 14.654 -12.684 1.00 79.88 216 VAL A C 1
ATOM 1716 O O . VAL A 1 216 ? 8.632 14.802 -13.797 1.00 79.88 216 VAL A O 1
ATOM 1719 N N . CYS A 1 217 ? 9.138 15.636 -11.776 1.00 72.50 217 CYS A N 1
ATOM 1720 C CA . CYS A 1 217 ? 8.611 16.978 -12.051 1.00 72.50 217 CYS A CA 1
ATOM 1721 C C . CYS A 1 217 ? 9.466 17.743 -13.074 1.00 72.50 217 CYS A C 1
ATOM 1723 O O . CYS A 1 217 ? 8.922 18.330 -14.002 1.00 72.50 217 CYS A O 1
ATOM 1725 N N . ASN A 1 218 ? 10.797 17.694 -12.956 1.00 71.12 218 ASN A N 1
ATOM 1726 C CA . ASN A 1 218 ? 11.707 18.391 -13.874 1.00 71.12 218 ASN A CA 1
ATOM 1727 C C . ASN A 1 218 ? 11.808 17.739 -15.267 1.00 71.12 218 ASN A C 1
ATOM 1729 O O . ASN A 1 218 ? 12.439 18.311 -16.145 1.00 71.12 218 ASN A O 1
ATOM 1733 N N . ALA A 1 219 ? 11.229 16.549 -15.461 1.00 68.12 219 ALA A N 1
ATOM 1734 C CA . ALA A 1 219 ? 11.094 15.881 -16.759 1.00 68.12 219 ALA A CA 1
ATOM 1735 C C . ALA A 1 219 ? 9.659 15.972 -17.328 1.00 68.12 219 ALA A C 1
ATOM 1737 O O . ALA A 1 219 ? 9.320 15.254 -18.268 1.00 68.12 219 ALA A O 1
ATOM 1738 N N . ALA A 1 220 ? 8.801 16.794 -16.713 1.00 60.38 220 ALA A N 1
ATOM 1739 C CA . ALA A 1 220 ? 7.421 17.054 -17.129 1.00 60.38 220 ALA A CA 1
ATOM 1740 C C . ALA A 1 220 ? 7.175 18.527 -17.528 1.00 60.38 220 ALA A C 1
ATOM 1742 O O . ALA A 1 220 ? 6.032 18.890 -17.802 1.00 60.38 220 ALA A O 1
ATOM 1743 N N . ASN A 1 221 ? 8.246 19.327 -17.559 1.00 51.50 221 ASN A N 1
ATOM 1744 C CA . ASN A 1 221 ? 8.363 20.674 -18.125 1.00 51.50 221 ASN A CA 1
ATOM 1745 C C . ASN A 1 221 ? 9.427 20.634 -19.231 1.00 51.50 221 ASN A C 1
ATOM 1747 O O . ASN A 1 221 ? 9.322 21.466 -20.153 1.00 51.50 221 ASN A O 1
#

Mean predicted aligned error: 22.54 Å

Organism: Nicotiana sylvestris (NCBI:txid4096)

InterPro domains:
  IPR006564 Zinc finger, PMZ-type [SM00575] (14-41)
  IPR007527 Zinc finger, SWIM-type [PF04434] (7-36)
  IPR007527 Zinc finger, SWIM-type [PS50966] (7-39)

Secondary structure (DSSP, 8-state):
--------EETTTTEETT-HHHHHSS--HHHHHHHHHTT--TTTTS-GGGSHHHHHHHTSS-------GGGS----SPP-PPP------PPPPSSPPPPTT-----SS---TT--PPPTTT--SSS-GGG-TTPPP-----------------------------------------------------------SSSHHHHHHHHHHHHHHHHHHHTT--

Sequence (221 aa):
MEGRIKFIVHLERGYCSCRSWQLKGIPCAHVITAMQFRMIDASESIALWYRKETYLRAYSNFIQPVPNIIMWPATSNPKIDPLTVRKMHGRPKKNRRKEEGKIKRVEKLSKRGIAMTCSICKSIKNNKRSCPSRPEATSATRTTASTGNTGVTIEYNATQQSSTGSTRKRSVDNQQESTSKGGESRASRSKYKSPRVVWGMVYLYLRLVIVVLIKVCNAAN

Radius of gyration: 38.98 Å; Cα contacts (8 Å, |Δi|>4): 84; chains: 1; bounding box: 70×76×92 Å

pLDDT: mean 70.67, std 24.38, range [25.12, 96.12]

Foldseek 3Di:
DPDPDDWDDDQVVQDIPVCPCVVQLADDPVNVVVCVVVVHDSVVSRDPCPDPVNVCVVPVDDDDDDPDPVSDPDDPDDDDDPDDDDPDDDDPDPDDDDDPPDDDPPVDDDCPPPQDAAPPPRDSPDHQVPDPPNDDDDDDDDDDDDDDDDDDDDDDDDDDDDDYDDDDDDDDDDDDDDDDDDDDDPDDDDDDDDDPPDVVVVVVVVVVVVVVVVVVVVVVD

Solvent-accessible surface area (backbone atoms only — not comparable to full-atom values): 15854 Å² total; per-residue (Å²): 130,88,71,84,86,80,77,54,70,42,78,94,75,61,42,40,72,79,44,53,22,70,76,62,41,39,72,36,73,71,48,46,56,53,26,57,76,66,73,44,70,63,74,77,67,36,40,66,82,76,37,68,69,48,46,52,61,74,61,66,62,88,79,80,83,77,93,47,82,87,74,55,77,90,68,93,64,80,84,81,73,79,77,83,82,73,82,69,85,67,83,75,70,92,65,78,84,77,64,86,89,68,77,74,90,66,92,65,78,75,71,77,92,62,82,62,54,10,88,77,83,58,41,63,91,39,48,60,91,70,37,90,88,48,79,77,81,76,80,78,80,79,90,73,91,78,86,86,86,78,89,85,88,86,89,87,89,87,82,88,88,87,80,90,82,88,86,89,83,90,86,79,90,78,91,79,89,88,84,89,84,76,82,85,78,79,78,81,79,78,82,78,81,76,79,91,83,52,63,68,64,52,48,52,50,50,52,50,53,50,55,50,49,51,53,55,56,69,72,72,114